Protein AF-A0AAE3C7G0-F1 (afdb_monomer_lite)

pLDDT: mean 79.98, std 17.99, range [32.31, 97.94]

Foldseek 3Di:
DDDDPLVVLLVQLVLLLLLVQLLLLLLVVLLVLQVVQLCVVPNPCSCVPQFDPVLQVQLVVVCVVQVDPDDSSVSDALVRSLVRQLPPVCPPPGRCVQQQNDDSVRLNVLSVLSVVSVVVSLDPDTDDVVSSVSSLVSSCRNSHPVVVSVVQSVCVSVVLEGGPLRLLQVLCCLPPVVFKDWPVVSCVSSPGPDPVSVSSQVSCCSNPQKPKDFLLCVVVCVAAAPPVCPPPDDRHDRGIIMIGGDDDPVVVPDDPDDDDDSSRNHDHPVDDSVRCCVSHVVSVVDDDD

Structure (mmCIF, N/CA/C/O backbone):
data_AF-A0AAE3C7G0-F1
#
_entry.id   AF-A0AAE3C7G0-F1
#
loop_
_atom_site.group_PDB
_atom_site.id
_atom_site.type_symbol
_atom_site.label_atom_id
_atom_site.label_alt_id
_atom_site.label_comp_id
_atom_site.label_asym_id
_atom_site.label_entity_id
_atom_site.label_seq_id
_atom_site.pdbx_PDB_ins_code
_atom_site.Cartn_x
_atom_site.Cartn_y
_atom_site.Cartn_z
_atom_site.occupancy
_atom_site.B_iso_or_equiv
_atom_site.auth_seq_id
_atom_site.auth_comp_id
_atom_site.auth_asym_id
_atom_site.auth_atom_id
_atom_site.pdbx_PDB_model_num
ATOM 1 N N . MET A 1 1 ? 27.499 -27.190 -6.739 1.00 37.38 1 MET A N 1
ATOM 2 C CA . MET A 1 1 ? 27.606 -25.884 -7.427 1.00 37.38 1 MET A CA 1
ATOM 3 C C . MET A 1 1 ? 26.743 -24.900 -6.654 1.00 37.38 1 MET A C 1
ATOM 5 O O . MET A 1 1 ? 25.557 -25.159 -6.524 1.00 37.38 1 MET A O 1
ATOM 9 N N . GLY A 1 2 ? 27.327 -23.863 -6.045 1.00 43.59 2 GLY A N 1
ATOM 10 C CA . GLY A 1 2 ? 26.541 -22.836 -5.347 1.00 43.59 2 GLY A CA 1
ATOM 11 C C . GLY A 1 2 ? 25.741 -21.980 -6.340 1.00 43.59 2 GLY A C 1
ATOM 12 O O . GLY A 1 2 ? 26.152 -21.886 -7.501 1.00 43.59 2 GLY A O 1
ATOM 13 N N . PRO A 1 3 ? 24.614 -21.370 -5.930 1.00 45.41 3 PRO A N 1
ATOM 14 C CA . PRO A 1 3 ? 23.858 -20.486 -6.807 1.00 45.41 3 PRO A CA 1
ATOM 15 C C . PRO A 1 3 ? 24.741 -19.324 -7.279 1.00 45.41 3 PRO A C 1
ATOM 17 O O . PRO A 1 3 ? 25.518 -18.747 -6.517 1.00 45.41 3 PRO A O 1
ATOM 20 N N . SER A 1 4 ? 24.635 -18.992 -8.566 1.00 51.53 4 SER A N 1
ATOM 21 C CA . SER A 1 4 ? 25.284 -17.824 -9.170 1.00 51.53 4 SER A CA 1
ATOM 22 C C . SER A 1 4 ? 24.981 -16.552 -8.358 1.00 51.53 4 SER A C 1
ATOM 24 O O . SER A 1 4 ? 23.848 -16.360 -7.917 1.00 51.53 4 SER A O 1
ATOM 26 N N . LYS A 1 5 ? 25.952 -15.630 -8.220 1.00 57.75 5 LYS A N 1
ATOM 27 C CA . LYS A 1 5 ? 25.759 -14.313 -7.563 1.00 57.75 5 LYS A CA 1
ATOM 28 C C . LYS A 1 5 ? 24.528 -13.554 -8.085 1.00 57.75 5 LYS A C 1
ATOM 30 O O . LYS A 1 5 ? 23.928 -12.780 -7.347 1.00 57.75 5 LYS A O 1
ATOM 35 N N . LYS A 1 6 ? 24.148 -13.789 -9.344 1.00 51.97 6 LYS A N 1
ATOM 36 C CA . LYS A 1 6 ? 22.964 -13.209 -9.986 1.00 51.97 6 LYS A CA 1
ATOM 37 C C . LYS A 1 6 ? 21.652 -13.785 -9.433 1.00 51.97 6 LYS A C 1
ATOM 39 O O . LYS A 1 6 ? 20.790 -13.016 -9.027 1.00 51.97 6 LYS A O 1
ATOM 44 N N . SER A 1 7 ? 21.575 -15.111 -9.292 1.00 59.00 7 SER A N 1
ATOM 45 C CA . SER A 1 7 ? 20.432 -15.818 -8.689 1.00 59.00 7 SER A CA 1
ATOM 46 C C . SER A 1 7 ? 20.202 -15.392 -7.232 1.00 59.00 7 SER A C 1
ATOM 48 O O . SER A 1 7 ? 19.063 -15.239 -6.799 1.00 59.00 7 SER A O 1
ATOM 50 N N . SER A 1 8 ? 21.275 -15.094 -6.490 1.00 71.12 8 SER A N 1
ATOM 51 C CA . SER A 1 8 ? 21.169 -14.573 -5.120 1.00 71.12 8 SER A CA 1
ATOM 52 C C . SER A 1 8 ? 20.572 -13.161 -5.045 1.00 71.12 8 SER A C 1
ATOM 54 O O . SER A 1 8 ? 19.908 -12.844 -4.060 1.00 71.12 8 SER A O 1
ATOM 56 N N . ARG A 1 9 ? 20.815 -12.307 -6.050 1.00 72.94 9 ARG A N 1
ATOM 57 C CA . ARG A 1 9 ? 20.305 -10.928 -6.085 1.00 72.94 9 ARG A CA 1
ATOM 58 C C . ARG A 1 9 ? 18.836 -10.880 -6.501 1.00 72.94 9 ARG A C 1
ATOM 60 O O . ARG A 1 9 ? 18.064 -10.156 -5.884 1.00 72.94 9 ARG A O 1
ATOM 67 N N . GLU A 1 10 ? 18.455 -11.666 -7.503 1.00 72.56 10 GLU A N 1
ATOM 68 C CA . GLU A 1 10 ? 17.059 -11.807 -7.943 1.00 72.56 10 GLU A CA 1
ATOM 69 C C . GLU A 1 10 ? 16.185 -12.355 -6.804 1.00 72.56 10 GLU A C 1
ATOM 71 O O . GLU A 1 10 ? 15.143 -11.785 -6.491 1.00 72.56 10 GLU A O 1
ATOM 76 N N . ALA A 1 11 ? 16.654 -13.384 -6.087 1.00 79.81 11 ALA A N 1
ATOM 77 C CA . ALA A 1 11 ? 15.953 -13.912 -4.916 1.00 79.81 11 ALA A CA 1
ATOM 78 C C . ALA A 1 11 ? 15.766 -12.859 -3.804 1.00 79.81 11 ALA A C 1
ATOM 80 O O . ALA A 1 11 ? 14.704 -12.784 -3.185 1.00 79.81 11 ALA A O 1
ATOM 81 N N . GLU A 1 12 ? 16.773 -12.015 -3.549 1.00 84.06 12 GLU A N 1
ATOM 82 C CA . GLU A 1 12 ? 16.634 -10.910 -2.595 1.00 84.06 12 GLU A CA 1
ATOM 83 C C . GLU A 1 12 ? 15.629 -9.853 -3.073 1.00 84.06 12 GLU A C 1
ATOM 85 O O . GLU A 1 12 ? 14.784 -9.416 -2.287 1.00 84.06 12 GLU A O 1
ATOM 90 N N . ALA A 1 13 ? 15.691 -9.458 -4.347 1.00 81.25 13 ALA A N 1
ATOM 91 C CA . ALA A 1 13 ? 14.764 -8.493 -4.927 1.00 81.25 13 ALA A CA 1
ATOM 92 C C . ALA A 1 13 ? 13.314 -8.988 -4.854 1.00 81.25 13 ALA A C 1
ATOM 94 O O . ALA A 1 13 ? 12.433 -8.231 -4.453 1.00 81.25 13 ALA A O 1
ATOM 95 N N . LEU A 1 14 ? 13.079 -10.275 -5.128 1.00 82.94 14 LEU A N 1
ATOM 96 C CA . LEU A 1 14 ? 11.763 -10.901 -5.003 1.00 82.94 14 LEU A CA 1
ATOM 97 C C . LEU A 1 14 ? 11.241 -10.874 -3.565 1.00 82.94 14 LEU A C 1
ATOM 99 O O . LEU A 1 14 ? 10.087 -10.505 -3.345 1.00 82.94 14 LEU A O 1
ATOM 103 N N . ARG A 1 15 ? 12.073 -11.211 -2.569 1.00 88.62 15 ARG A N 1
ATOM 104 C CA . ARG A 1 15 ? 11.682 -11.095 -1.152 1.00 88.62 15 ARG A CA 1
ATOM 105 C C . ARG A 1 15 ? 11.303 -9.665 -0.792 1.00 88.62 15 ARG A C 1
ATOM 107 O O . ARG A 1 15 ? 10.283 -9.431 -0.149 1.00 88.62 15 ARG A O 1
ATOM 114 N N . ARG A 1 16 ? 12.122 -8.708 -1.219 1.00 89.19 16 ARG A N 1
ATOM 115 C CA . ARG A 1 16 ? 11.917 -7.289 -0.936 1.00 89.19 16 ARG A CA 1
ATOM 116 C C . ARG A 1 16 ? 10.650 -6.755 -1.592 1.00 89.19 16 ARG A C 1
ATOM 118 O O . ARG A 1 16 ? 9.890 -6.066 -0.920 1.00 89.19 16 ARG A O 1
ATOM 125 N N . LEU A 1 17 ? 10.393 -7.128 -2.844 1.00 86.12 17 LEU A N 1
ATOM 126 C CA . LEU A 1 17 ? 9.165 -6.772 -3.545 1.00 86.12 17 LEU A CA 1
ATOM 127 C C . LEU A 1 17 ? 7.931 -7.391 -2.877 1.00 86.12 17 LEU A C 1
ATOM 129 O O . LEU A 1 17 ? 6.924 -6.710 -2.734 1.00 86.12 17 LEU A O 1
ATOM 133 N N . ARG A 1 18 ? 7.997 -8.645 -2.411 1.00 90.69 18 ARG A N 1
ATOM 134 C CA . ARG A 1 18 ? 6.888 -9.272 -1.667 1.00 90.69 18 ARG A CA 1
ATOM 135 C C . ARG A 1 18 ? 6.556 -8.515 -0.385 1.00 90.69 18 ARG A C 1
ATOM 137 O O . ARG A 1 18 ? 5.407 -8.140 -0.193 1.00 90.69 18 ARG A O 1
ATOM 144 N N . VAL A 1 19 ? 7.557 -8.236 0.456 1.00 92.81 19 VAL A N 1
ATOM 145 C CA . VAL A 1 19 ? 7.337 -7.459 1.691 1.00 92.81 19 VAL A CA 1
ATOM 146 C C . VAL A 1 19 ? 6.791 -6.072 1.363 1.00 92.81 19 VAL A C 1
ATOM 148 O O . VAL A 1 19 ? 5.857 -5.628 2.021 1.00 92.81 19 VAL A O 1
ATOM 151 N N . PHE A 1 20 ? 7.331 -5.415 0.332 1.00 91.56 20 PHE A N 1
ATOM 152 C CA . PHE A 1 20 ? 6.825 -4.126 -0.130 1.00 91.56 20 PHE A CA 1
ATOM 153 C C . PHE A 1 20 ? 5.340 -4.208 -0.499 1.00 91.56 20 PHE A C 1
ATOM 155 O O . PHE A 1 20 ? 4.555 -3.445 0.045 1.00 91.56 20 PHE A O 1
ATOM 162 N N . ARG A 1 21 ? 4.942 -5.168 -1.341 1.00 91.25 21 ARG A N 1
ATOM 163 C CA . ARG A 1 21 ? 3.545 -5.361 -1.755 1.00 91.25 21 ARG A CA 1
ATOM 164 C C . ARG A 1 21 ? 2.607 -5.581 -0.575 1.00 91.25 21 ARG A C 1
ATOM 166 O O . ARG A 1 21 ? 1.522 -5.018 -0.562 1.00 91.25 21 ARG A O 1
ATOM 173 N N . TYR A 1 22 ? 3.013 -6.390 0.404 1.00 95.69 22 TYR A N 1
ATOM 174 C CA . TYR A 1 22 ? 2.179 -6.686 1.573 1.00 95.69 22 TYR A CA 1
ATOM 175 C C . TYR A 1 22 ? 1.974 -5.436 2.431 1.00 95.69 22 TYR A C 1
ATOM 177 O O . TYR A 1 22 ? 0.861 -5.152 2.863 1.00 95.69 22 TYR A O 1
ATOM 185 N N . VAL A 1 23 ? 3.047 -4.670 2.638 1.00 94.62 23 VAL A N 1
ATOM 186 C CA . VAL A 1 23 ? 2.997 -3.397 3.360 1.00 94.62 23 VAL A CA 1
ATOM 187 C C . VAL A 1 23 ? 2.156 -2.371 2.602 1.00 94.62 23 VAL A C 1
ATOM 189 O O . VAL A 1 23 ? 1.288 -1.762 3.208 1.00 94.62 23 VAL A O 1
ATOM 192 N N . ASP A 1 24 ? 2.381 -2.204 1.299 1.00 92.75 24 ASP A N 1
ATOM 193 C CA . ASP A 1 24 ? 1.684 -1.241 0.436 1.00 92.75 24 ASP A CA 1
ATOM 194 C C . ASP A 1 24 ? 0.178 -1.524 0.354 1.00 92.75 24 ASP A C 1
ATOM 196 O O . ASP A 1 24 ? -0.645 -0.620 0.513 1.00 92.75 24 ASP A O 1
ATOM 200 N N . PHE A 1 25 ? -0.185 -2.800 0.190 1.00 95.06 25 PHE A N 1
ATOM 201 C CA . PHE A 1 25 ? -1.567 -3.258 0.293 1.00 95.06 25 PHE A CA 1
ATOM 202 C C . PHE A 1 25 ? -2.170 -2.866 1.643 1.00 95.06 25 PHE A C 1
ATOM 204 O O . PHE A 1 25 ? -3.204 -2.202 1.687 1.00 95.06 25 PHE A O 1
ATOM 211 N N . PHE A 1 26 ? -1.508 -3.227 2.746 1.00 97.00 26 PHE A N 1
ATOM 212 C CA . PHE A 1 26 ? -2.066 -2.991 4.070 1.00 97.00 26 PHE A CA 1
ATOM 213 C C . PHE A 1 26 ? -2.141 -1.499 4.422 1.00 97.00 26 PHE A C 1
ATOM 215 O O . PHE A 1 26 ? -3.133 -1.082 5.005 1.00 97.00 26 PHE A O 1
ATOM 222 N N . GLU A 1 27 ? -1.145 -0.682 4.056 1.00 94.88 27 GLU A N 1
ATOM 223 C CA . GLU A 1 27 ? -1.188 0.778 4.246 1.00 94.88 27 GLU A CA 1
ATOM 224 C C . GLU A 1 27 ? -2.361 1.411 3.494 1.00 94.88 27 GLU A C 1
ATOM 226 O O . GLU A 1 27 ? -2.948 2.366 3.995 1.00 94.88 27 GLU A O 1
ATOM 231 N N . THR A 1 28 ? -2.708 0.890 2.316 1.00 92.69 28 THR A N 1
ATOM 232 C CA . THR A 1 28 ? -3.870 1.357 1.548 1.00 92.69 28 THR A CA 1
ATOM 233 C C . THR A 1 28 ? -5.166 0.925 2.231 1.00 92.69 28 THR A C 1
ATOM 235 O O . THR A 1 28 ? -5.986 1.770 2.583 1.00 92.69 28 THR A O 1
ATOM 238 N N . TYR A 1 29 ? -5.298 -0.372 2.513 1.00 96.00 29 TYR A N 1
ATOM 239 C CA . TYR A 1 29 ? -6.462 -0.962 3.173 1.00 96.00 29 TYR A CA 1
ATOM 240 C C . TYR A 1 29 ? -6.779 -0.305 4.523 1.00 96.00 29 TYR A C 1
ATOM 242 O O . TYR A 1 29 ? -7.906 0.120 4.770 1.00 96.00 29 TYR A O 1
ATOM 250 N N . ILE A 1 30 ? -5.787 -0.187 5.411 1.00 96.81 30 ILE A N 1
ATOM 251 C CA . ILE A 1 30 ? -6.030 0.323 6.762 1.00 96.81 30 ILE A CA 1
ATOM 252 C C . ILE A 1 30 ? -6.405 1.803 6.752 1.00 96.81 30 ILE A C 1
ATOM 254 O O . ILE A 1 30 ? -7.196 2.236 7.584 1.00 96.81 30 ILE A O 1
ATOM 258 N N . ARG A 1 31 ? -5.871 2.578 5.802 1.00 96.06 31 ARG A N 1
ATOM 259 C CA . ARG A 1 31 ? -6.195 3.997 5.641 1.00 96.06 31 ARG A CA 1
ATOM 260 C C . ARG A 1 31 ? -7.657 4.180 5.246 1.00 96.06 31 ARG A C 1
ATOM 262 O O . ARG A 1 31 ? -8.340 5.018 5.827 1.00 96.06 31 ARG A O 1
ATOM 269 N N . GLU A 1 32 ? -8.129 3.358 4.312 1.00 95.12 32 GLU A N 1
ATOM 270 C CA . GLU A 1 32 ? -9.532 3.325 3.894 1.00 95.12 32 GLU A CA 1
ATOM 271 C C . GLU A 1 32 ? -10.454 2.918 5.041 1.00 95.12 32 GLU A C 1
ATOM 273 O O . GLU A 1 32 ? -11.463 3.576 5.275 1.00 95.12 32 GLU A O 1
ATOM 278 N N . GLU A 1 33 ? -10.095 1.881 5.801 1.00 96.69 33 GLU A N 1
ATOM 279 C CA . GLU A 1 33 ? -10.895 1.443 6.947 1.00 96.69 33 GLU A CA 1
ATOM 280 C C . GLU A 1 33 ? -10.926 2.476 8.077 1.00 96.69 33 GLU A C 1
ATOM 282 O O . GLU A 1 33 ? -11.977 2.670 8.690 1.00 96.69 33 GLU A O 1
ATOM 287 N N . ILE A 1 34 ? -9.808 3.159 8.344 1.00 97.38 34 ILE A N 1
ATOM 288 C CA . ILE A 1 34 ? -9.760 4.266 9.306 1.00 97.38 34 ILE A CA 1
ATOM 289 C C . ILE A 1 34 ? -10.715 5.374 8.870 1.00 97.38 34 ILE A C 1
ATOM 291 O O . ILE A 1 34 ? -11.591 5.753 9.643 1.00 97.38 34 ILE A O 1
ATOM 295 N N . GLU A 1 35 ? -10.578 5.874 7.641 1.00 97.38 35 GLU A N 1
ATOM 296 C CA . GLU A 1 35 ? -11.431 6.955 7.150 1.00 97.38 35 GLU A CA 1
ATOM 297 C C . GLU A 1 35 ? -12.906 6.541 7.144 1.00 97.38 35 GLU A C 1
ATOM 299 O O . GLU A 1 35 ? -13.746 7.260 7.686 1.00 97.38 35 GLU A O 1
ATOM 304 N N . ARG A 1 36 ? -13.229 5.364 6.595 1.00 96.88 36 ARG A N 1
ATOM 305 C CA . ARG A 1 36 ? -14.603 4.856 6.506 1.00 96.88 36 ARG A CA 1
ATOM 306 C C . ARG A 1 36 ? -15.258 4.775 7.882 1.00 96.88 36 ARG A C 1
ATOM 308 O O . ARG A 1 36 ? -16.338 5.326 8.078 1.00 96.88 36 ARG A O 1
ATOM 315 N N . ARG A 1 37 ? -14.606 4.120 8.845 1.00 96.81 37 ARG A N 1
ATOM 316 C CA . ARG A 1 37 ? -15.187 3.886 10.175 1.00 96.81 37 ARG A CA 1
ATOM 317 C C . ARG A 1 37 ? -15.275 5.160 11.011 1.00 96.81 37 ARG A C 1
ATOM 319 O O . ARG A 1 37 ? -16.261 5.358 11.719 1.00 96.81 37 ARG A O 1
ATOM 326 N N . LEU A 1 38 ? -14.286 6.051 10.917 1.00 97.62 38 LEU A N 1
ATOM 327 C CA . LEU A 1 38 ? -14.361 7.345 11.596 1.00 97.62 38 LEU A CA 1
ATOM 328 C C . LEU A 1 38 ? -15.463 8.225 10.987 1.00 97.62 38 LEU A C 1
ATOM 330 O O . LEU A 1 38 ? -16.206 8.853 11.739 1.00 97.62 38 LEU A O 1
ATOM 334 N N . ARG A 1 39 ? -15.638 8.226 9.657 1.00 97.69 39 ARG A N 1
ATOM 335 C CA . ARG A 1 39 ? -16.761 8.912 8.989 1.00 97.69 39 ARG A CA 1
ATOM 336 C C . ARG A 1 39 ? -18.117 8.354 9.403 1.00 97.69 39 ARG A C 1
ATOM 338 O O . ARG A 1 39 ? -19.030 9.128 9.663 1.00 97.69 39 ARG A O 1
ATOM 345 N N . GLU A 1 40 ? -18.252 7.036 9.523 1.00 97.25 40 GLU A N 1
ATOM 346 C CA . GLU A 1 40 ? -19.485 6.406 10.020 1.00 97.25 40 GLU A CA 1
ATOM 347 C C . GLU A 1 40 ? -19.837 6.865 11.439 1.00 97.25 40 GLU A C 1
ATOM 349 O O . GLU A 1 40 ? -21.012 7.046 11.759 1.00 97.25 40 GLU A O 1
ATOM 354 N N . ARG A 1 41 ? -18.827 7.092 12.287 1.00 96.62 41 ARG A N 1
ATOM 355 C CA . ARG A 1 41 ? -19.025 7.494 13.684 1.00 96.62 41 ARG A CA 1
ATOM 356 C C . ARG A 1 41 ? -19.209 8.999 13.890 1.00 96.62 41 ARG A C 1
ATOM 358 O O . ARG A 1 41 ? -19.962 9.395 14.786 1.00 96.62 41 ARG A O 1
ATOM 365 N N . TYR A 1 42 ? -18.482 9.821 13.139 1.00 97.00 42 TYR A N 1
ATOM 366 C CA . TYR A 1 42 ? -18.331 11.260 13.386 1.00 97.00 42 TYR A CA 1
ATOM 367 C C . TYR A 1 42 ? -18.778 12.145 12.210 1.00 97.00 42 TYR A C 1
ATOM 369 O O . TYR A 1 42 ? -18.798 13.367 12.350 1.00 97.00 42 TYR A O 1
ATOM 377 N N . GLY A 1 43 ? -19.164 11.563 11.072 1.00 97.38 43 GLY A N 1
ATOM 378 C CA . GLY A 1 43 ? -19.582 12.299 9.880 1.00 97.38 43 GLY A CA 1
ATOM 379 C C . GLY A 1 43 ? -18.427 13.050 9.219 1.00 97.38 43 GLY A C 1
ATOM 380 O O . GLY A 1 43 ? -17.314 12.540 9.119 1.00 97.38 43 GLY A O 1
ATOM 381 N N . ASP A 1 44 ? -18.684 14.274 8.762 1.00 96.31 44 ASP A N 1
ATOM 382 C CA . ASP A 1 44 ? -17.673 15.095 8.084 1.00 96.31 44 ASP A CA 1
ATOM 383 C C . ASP A 1 44 ? -16.573 15.606 9.028 1.00 96.31 44 ASP A C 1
ATOM 385 O O . ASP A 1 44 ? -15.456 15.836 8.579 1.00 96.31 44 ASP A O 1
ATOM 389 N N . GLU A 1 45 ? -16.848 15.686 10.334 1.00 96.94 45 GLU A N 1
ATOM 390 C CA . GLU A 1 45 ? -15.888 16.094 11.377 1.00 96.94 45 GLU A CA 1
ATOM 391 C C . GLU A 1 45 ? -14.996 14.933 11.860 1.00 96.94 45 GLU A C 1
ATOM 393 O O . GLU A 1 45 ? -14.380 14.996 12.927 1.00 96.94 45 GLU A O 1
ATOM 398 N N . TRP A 1 46 ? -14.966 13.818 11.127 1.00 97.44 46 TRP A N 1
ATOM 399 C CA . TRP A 1 46 ? -14.225 12.619 11.518 1.00 97.44 46 TRP A CA 1
ATOM 400 C C . TRP A 1 46 ? -12.728 12.848 11.673 1.00 97.44 46 TRP A C 1
ATOM 402 O O . TRP A 1 46 ? -12.105 12.195 12.510 1.00 97.44 46 TRP A O 1
ATOM 412 N N . TRP A 1 47 ? -12.152 13.757 10.885 1.00 97.25 47 TRP A N 1
ATOM 413 C CA . TRP A 1 47 ? -10.740 14.083 10.989 1.00 97.25 47 TRP A CA 1
ATOM 414 C C . TRP A 1 47 ? -10.493 14.789 12.320 1.00 97.25 47 TRP A C 1
ATOM 416 O O . TRP A 1 47 ? -9.670 14.350 13.112 1.00 97.25 47 TRP A O 1
ATOM 426 N N . GLU A 1 48 ? -11.272 15.818 12.633 1.00 96.50 48 GLU A N 1
ATOM 427 C CA . GLU A 1 48 ? -11.119 16.631 13.837 1.00 96.50 48 GLU A CA 1
ATOM 428 C C . GLU A 1 48 ? -11.433 15.865 15.123 1.00 96.50 48 GLU A C 1
ATOM 430 O O . GLU A 1 48 ? -10.755 16.079 16.129 1.00 96.50 48 GLU A O 1
ATOM 435 N N . LYS A 1 49 ? -12.451 14.996 15.096 1.00 96.19 49 LYS A N 1
ATOM 436 C CA . LYS A 1 49 ? -12.945 14.269 16.276 1.00 96.19 49 LYS A CA 1
ATOM 437 C C . LYS A 1 49 ? -12.315 12.893 16.453 1.00 96.19 49 LYS A C 1
ATOM 439 O O . LYS A 1 49 ? -12.086 12.477 17.580 1.00 96.19 49 LYS A O 1
ATOM 444 N N . GLY A 1 50 ? -12.063 12.184 15.357 1.00 95.88 50 GLY A N 1
ATOM 445 C CA . GLY A 1 50 ? -11.587 10.803 15.376 1.00 95.88 50 GLY A CA 1
ATOM 446 C C . GLY A 1 50 ? -10.069 10.657 15.291 1.00 95.88 50 GLY A C 1
ATOM 447 O O . GLY A 1 50 ? -9.547 9.582 15.586 1.00 95.88 50 GLY A O 1
ATOM 448 N N . VAL A 1 51 ? -9.339 11.704 14.888 1.00 97.81 51 VAL A N 1
ATOM 449 C CA . VAL A 1 51 ? -7.876 11.659 14.742 1.00 97.81 51 VAL A CA 1
ATOM 450 C C . VAL A 1 51 ? -7.198 12.505 15.828 1.00 97.81 51 VAL A C 1
ATOM 452 O O . VAL A 1 51 ? -7.480 13.705 15.933 1.00 97.81 51 VAL A O 1
ATOM 455 N N . PRO A 1 52 ? -6.266 11.920 16.614 1.00 97.06 52 PRO A N 1
ATOM 456 C CA . PRO A 1 52 ? -5.522 12.647 17.640 1.00 97.06 52 PRO A CA 1
ATOM 457 C C . PRO A 1 52 ? -4.843 13.909 17.100 1.00 97.06 52 PRO A C 1
ATOM 459 O O . PRO A 1 52 ? -4.347 13.931 15.970 1.00 97.06 52 PRO A O 1
ATOM 462 N N . GLU A 1 53 ? -4.800 14.958 17.920 1.00 96.75 53 GLU A N 1
ATOM 463 C CA . GLU A 1 53 ? -4.275 16.270 17.531 1.00 96.75 53 GLU A CA 1
ATOM 464 C C . GLU A 1 53 ? -2.823 16.196 17.039 1.00 96.75 53 GLU A C 1
ATOM 466 O O . GLU A 1 53 ? -2.481 16.798 16.022 1.00 96.75 53 GLU A O 1
ATOM 471 N N . GLU A 1 54 ? -1.978 15.390 17.684 1.00 96.12 54 GLU A N 1
ATOM 472 C CA . GLU A 1 54 ? -0.575 15.224 17.302 1.00 96.12 54 GLU A CA 1
ATOM 473 C C . GLU A 1 54 ? -0.430 14.642 15.891 1.00 96.12 54 GLU A C 1
ATOM 475 O O . GLU A 1 54 ? 0.433 15.071 15.121 1.00 96.12 54 GLU A O 1
ATOM 480 N N . VAL A 1 55 ? -1.297 13.689 15.533 1.00 97.38 55 VAL A N 1
ATOM 481 C CA . VAL A 1 55 ? -1.322 13.093 14.192 1.00 97.38 55 VAL A CA 1
ATOM 482 C C . VAL A 1 55 ? -1.776 14.130 13.168 1.00 97.38 55 VAL A C 1
ATOM 484 O O . VAL A 1 55 ? -1.144 14.268 12.118 1.00 97.38 55 VAL A O 1
ATOM 487 N N . ARG A 1 56 ? -2.829 14.899 13.478 1.00 97.19 56 ARG A N 1
ATOM 488 C CA . ARG A 1 56 ? -3.326 15.963 12.592 1.00 97.19 56 ARG A CA 1
ATOM 489 C C . ARG A 1 56 ? -2.259 17.019 12.326 1.00 97.19 56 ARG A C 1
ATOM 491 O O . ARG A 1 56 ? -2.001 17.338 11.166 1.00 97.19 56 ARG A O 1
ATOM 498 N N . ASN A 1 57 ? -1.598 17.500 13.376 1.00 96.12 57 ASN A N 1
ATOM 499 C CA . ASN A 1 57 ? -0.535 18.497 13.275 1.00 96.12 57 ASN A CA 1
ATOM 500 C C . ASN A 1 57 ? 0.634 17.977 12.428 1.00 96.12 57 ASN A C 1
ATOM 502 O O . ASN A 1 57 ? 1.067 18.655 11.497 1.00 96.12 57 ASN A O 1
ATOM 506 N N . SER A 1 58 ? 1.076 16.736 12.665 1.00 94.56 58 SER A N 1
ATOM 507 C CA . SER A 1 58 ? 2.132 16.117 11.857 1.00 94.56 58 SER A CA 1
ATOM 508 C C . SER A 1 58 ? 1.744 15.982 10.379 1.00 94.56 58 SER A C 1
ATOM 510 O O . SER A 1 58 ? 2.592 16.172 9.506 1.00 94.56 58 SER A O 1
ATOM 512 N N . CYS A 1 59 ? 0.490 15.640 10.072 1.00 93.50 59 CYS A N 1
ATOM 513 C CA . CYS A 1 59 ? 0.026 15.512 8.688 1.00 93.50 59 CYS A CA 1
ATOM 514 C C . CYS A 1 59 ? -0.052 16.871 7.983 1.00 93.50 59 CYS A C 1
ATOM 516 O O . CYS A 1 59 ? 0.397 16.979 6.843 1.00 93.50 59 CYS A O 1
ATOM 518 N N . ASN A 1 60 ? -0.548 17.907 8.667 1.00 92.88 60 ASN A N 1
ATOM 519 C CA . ASN A 1 60 ? -0.590 19.274 8.140 1.00 92.88 60 ASN A CA 1
ATOM 520 C C . ASN A 1 60 ? 0.812 19.778 7.783 1.00 92.88 60 ASN A C 1
ATOM 522 O O . ASN A 1 60 ? 1.037 20.237 6.665 1.00 92.88 60 ASN A O 1
ATOM 526 N N . GLU A 1 61 ? 1.789 19.597 8.677 1.00 91.19 61 GLU A N 1
ATOM 527 C CA . GLU A 1 61 ? 3.173 19.986 8.395 1.00 91.19 61 GLU A CA 1
ATOM 528 C C . GLU A 1 61 ? 3.756 19.272 7.166 1.00 91.19 61 GLU A C 1
ATOM 530 O O . GLU A 1 61 ? 4.527 19.859 6.404 1.00 91.19 61 GLU A O 1
ATOM 535 N N . LEU A 1 62 ? 3.446 17.984 6.983 1.00 87.38 62 LEU A N 1
ATOM 536 C CA . LEU A 1 62 ? 3.926 17.210 5.837 1.00 87.38 62 LEU A CA 1
ATOM 537 C C . LEU A 1 62 ? 3.250 17.641 4.533 1.00 87.38 62 LEU A C 1
ATOM 539 O O . LEU A 1 62 ? 3.932 17.721 3.508 1.00 87.38 62 LEU A O 1
ATOM 543 N N . ALA A 1 63 ? 1.953 17.946 4.570 1.00 86.50 63 ALA A N 1
ATOM 544 C CA . ALA A 1 63 ? 1.209 18.453 3.422 1.00 86.50 63 ALA A CA 1
ATOM 545 C C . ALA A 1 63 ? 1.742 19.820 2.965 1.00 86.50 63 ALA A C 1
ATOM 547 O O . ALA A 1 63 ? 2.021 20.008 1.778 1.00 86.50 63 ALA A O 1
ATOM 548 N N . GLU A 1 64 ? 1.989 20.731 3.911 1.00 86.69 64 GLU A N 1
ATOM 549 C CA . GLU A 1 64 ? 2.579 22.048 3.648 1.00 86.69 64 GLU A CA 1
ATOM 550 C C . GLU A 1 64 ? 3.989 21.936 3.054 1.00 86.69 64 GLU A C 1
ATOM 552 O O . GLU A 1 64 ? 4.285 22.543 2.022 1.00 86.69 64 GLU A O 1
ATOM 557 N N . LYS A 1 65 ? 4.857 21.106 3.655 1.00 83.19 65 LYS A N 1
ATOM 558 C CA . LYS A 1 65 ? 6.218 20.852 3.146 1.00 83.19 65 LYS A CA 1
ATOM 559 C C . LYS A 1 65 ? 6.203 20.206 1.759 1.00 83.19 65 LYS A C 1
ATOM 561 O O . LYS A 1 65 ? 7.085 20.478 0.948 1.00 83.19 65 LYS A O 1
ATOM 566 N N . GLY A 1 66 ? 5.232 19.331 1.504 1.00 71.31 66 GLY A N 1
ATOM 567 C CA . GLY A 1 66 ? 5.083 18.602 0.249 1.00 71.31 66 GLY A CA 1
ATOM 568 C C . GLY A 1 66 ? 4.405 19.388 -0.873 1.00 71.31 66 GLY A C 1
ATOM 569 O O . GLY A 1 66 ? 4.388 18.882 -1.992 1.00 71.31 66 GLY A O 1
ATOM 570 N N . GLN A 1 67 ? 3.845 20.576 -0.592 1.00 67.56 67 GLN A N 1
ATOM 571 C CA . GLN A 1 67 ? 3.015 21.356 -1.526 1.00 67.56 67 GLN A CA 1
ATOM 572 C C . GLN A 1 67 ? 1.976 20.490 -2.253 1.00 67.56 67 GLN A C 1
ATOM 574 O O . GLN A 1 67 ? 1.770 20.601 -3.461 1.00 67.56 67 GLN A O 1
ATOM 579 N N . SER A 1 68 ? 1.365 19.568 -1.517 1.00 70.88 68 SER A N 1
ATOM 580 C CA . SER A 1 68 ? 0.503 18.542 -2.084 1.00 70.88 68 SER A CA 1
ATOM 581 C C . SER A 1 68 ? -0.944 18.800 -1.685 1.00 70.88 68 SER A C 1
ATOM 583 O O . SER A 1 68 ? -1.237 19.100 -0.532 1.00 70.88 68 SER A O 1
ATOM 585 N N . SER A 1 69 ? -1.848 18.686 -2.657 1.00 75.31 69 SER A N 1
ATOM 586 C CA . SER A 1 69 ? -3.298 18.798 -2.467 1.00 75.31 69 SER A CA 1
ATOM 587 C C . SER A 1 69 ? -3.958 17.458 -2.123 1.00 75.31 69 SER A C 1
ATOM 589 O O . SER A 1 69 ? -5.173 17.325 -2.243 1.00 75.31 69 SER A O 1
ATOM 591 N N . GLU A 1 70 ? -3.161 16.445 -1.782 1.00 82.06 70 GLU A N 1
ATOM 592 C CA . GLU A 1 70 ? -3.650 15.125 -1.393 1.00 82.06 70 GLU A CA 1
ATOM 593 C C . GLU A 1 70 ? -4.433 15.214 -0.069 1.00 82.06 70 GLU A C 1
ATOM 595 O O . GLU A 1 70 ? -4.096 16.033 0.793 1.00 82.06 70 GLU A O 1
ATOM 600 N N . PRO A 1 71 ? -5.452 14.363 0.140 1.00 88.12 71 PRO A N 1
ATOM 601 C CA . PRO A 1 71 ? -6.135 14.253 1.425 1.00 88.12 71 PRO A CA 1
ATOM 602 C C . PRO A 1 71 ? -5.155 14.075 2.595 1.00 88.12 71 PRO A C 1
ATOM 604 O O . PRO A 1 71 ? -4.224 13.277 2.507 1.00 88.12 71 PRO A O 1
ATOM 607 N N . LEU A 1 72 ? -5.384 14.759 3.725 1.00 91.75 72 LEU A N 1
ATOM 608 C CA . LEU A 1 72 ? -4.466 14.729 4.879 1.00 91.75 72 LEU A CA 1
ATOM 609 C C . LEU A 1 72 ? -4.204 13.318 5.412 1.00 91.75 72 LEU A C 1
ATOM 611 O O . LEU A 1 72 ? -3.094 13.001 5.844 1.00 91.75 72 LEU A O 1
ATOM 615 N N . ILE A 1 73 ? -5.208 12.444 5.321 1.00 92.62 73 ILE A N 1
ATOM 616 C CA . ILE A 1 73 ? -5.062 11.045 5.693 1.00 92.62 73 ILE A CA 1
ATOM 617 C C . ILE A 1 73 ? -3.936 10.370 4.907 1.00 92.62 73 ILE A C 1
ATOM 619 O O . ILE A 1 73 ? -3.299 9.506 5.487 1.00 92.62 73 ILE A O 1
ATOM 623 N N . ASN A 1 74 ? -3.599 10.779 3.675 1.00 89.12 74 ASN A N 1
ATOM 624 C CA . ASN A 1 74 ? -2.503 10.216 2.866 1.00 89.12 74 ASN A CA 1
ATOM 625 C C . ASN A 1 74 ? -1.100 10.502 3.434 1.00 89.12 74 ASN A C 1
ATOM 627 O O . ASN A 1 74 ? -0.140 9.827 3.057 1.00 89.12 74 ASN A O 1
ATOM 631 N N . PHE A 1 75 ? -0.974 11.437 4.380 1.00 90.38 75 PHE A N 1
ATOM 632 C CA . PHE A 1 75 ? 0.287 11.751 5.064 1.00 90.38 75 PHE A CA 1
ATOM 633 C C . PHE A 1 75 ? 0.501 10.942 6.348 1.00 90.38 75 PHE A C 1
ATOM 635 O O . PHE A 1 75 ? 1.585 10.994 6.932 1.00 90.38 75 PHE A O 1
ATOM 642 N N . THR A 1 76 ? -0.494 10.155 6.763 1.00 93.94 76 THR A N 1
ATOM 643 C CA . THR A 1 76 ? -0.358 9.247 7.907 1.00 93.94 76 THR A CA 1
ATOM 644 C C . THR A 1 76 ? 0.505 8.026 7.575 1.00 93.94 76 THR A C 1
ATOM 646 O O . THR A 1 76 ? 0.621 7.598 6.419 1.00 93.94 76 THR A O 1
ATOM 649 N N . ASN A 1 77 ? 1.112 7.456 8.614 1.00 92.94 77 ASN A N 1
ATOM 650 C CA . ASN A 1 77 ? 1.935 6.250 8.578 1.00 92.94 77 ASN A CA 1
ATOM 651 C C . ASN A 1 77 ? 1.557 5.266 9.706 1.00 92.94 77 ASN A C 1
ATOM 653 O O . ASN A 1 77 ? 0.707 5.544 10.544 1.00 92.94 77 ASN A O 1
ATOM 657 N N . PHE A 1 78 ? 2.243 4.121 9.788 1.00 95.19 78 PHE A N 1
ATOM 658 C CA . PHE A 1 78 ? 1.980 3.097 10.812 1.00 95.19 78 PHE A CA 1
ATOM 659 C C . PHE A 1 78 ? 1.966 3.578 12.266 1.00 95.19 78 PHE A C 1
ATOM 661 O O . PHE A 1 78 ? 1.218 3.027 13.071 1.00 95.19 78 PHE A O 1
ATOM 668 N N . ARG A 1 79 ? 2.792 4.564 12.637 1.00 94.94 79 ARG A N 1
ATOM 669 C CA . ARG A 1 79 ? 2.766 5.119 14.000 1.00 94.94 79 ARG A CA 1
ATOM 670 C C . ARG A 1 79 ? 1.464 5.871 14.245 1.00 94.94 79 ARG A C 1
ATOM 672 O O . ARG A 1 79 ? 0.880 5.716 15.311 1.00 94.94 79 ARG A O 1
ATOM 679 N N . ASP A 1 80 ? 1.003 6.609 13.245 1.00 97.31 80 ASP A N 1
ATOM 680 C CA . ASP A 1 80 ? -0.249 7.355 13.300 1.00 97.31 80 ASP A CA 1
ATOM 681 C C . ASP A 1 80 ? -1.441 6.401 13.354 1.00 97.31 80 ASP A C 1
ATOM 683 O O . ASP A 1 80 ? -2.320 6.581 14.189 1.00 97.31 80 ASP A O 1
ATOM 687 N N . TYR A 1 81 ? -1.432 5.322 12.559 1.00 97.62 81 TYR A N 1
ATOM 688 C CA . TYR A 1 81 ? -2.469 4.285 12.624 1.00 97.62 81 TYR A CA 1
ATOM 689 C C . TYR A 1 81 ? -2.564 3.671 14.016 1.00 97.62 81 TYR A C 1
ATOM 691 O O . TYR A 1 81 ? -3.663 3.505 14.531 1.00 97.62 81 TYR A O 1
ATOM 699 N N . ILE A 1 82 ? -1.425 3.366 14.651 1.00 96.88 82 ILE A N 1
ATOM 700 C CA . ILE A 1 82 ? -1.408 2.875 16.034 1.00 96.88 82 ILE A CA 1
ATOM 701 C C . ILE A 1 82 ? -2.084 3.893 16.956 1.00 96.88 82 ILE A C 1
ATOM 703 O O . ILE A 1 82 ? -2.966 3.508 17.722 1.00 96.88 82 ILE A O 1
ATOM 707 N N . SER A 1 83 ? -1.701 5.170 16.878 1.00 96.94 83 SER A N 1
ATOM 708 C CA . SER A 1 83 ? -2.272 6.227 17.719 1.00 96.94 83 SER A CA 1
ATOM 709 C C . SER A 1 83 ? -3.774 6.409 17.497 1.00 96.94 83 SER A C 1
ATOM 711 O O . SER A 1 83 ? -4.506 6.549 18.468 1.00 96.94 83 SER A O 1
ATOM 713 N N . ILE A 1 84 ? -4.245 6.362 16.248 1.00 97.94 84 ILE A N 1
ATOM 714 C CA . ILE A 1 84 ? -5.666 6.497 15.901 1.00 97.94 84 ILE A CA 1
ATOM 715 C C . ILE A 1 84 ? -6.459 5.280 16.386 1.00 97.94 84 ILE A C 1
ATOM 717 O O . ILE A 1 84 ? -7.453 5.433 17.090 1.00 97.94 84 ILE A O 1
ATOM 721 N N . ILE A 1 85 ? -6.026 4.072 16.017 1.00 97.19 85 ILE A N 1
ATOM 722 C CA . ILE A 1 85 ? -6.778 2.831 16.243 1.00 97.19 85 ILE A CA 1
ATOM 723 C C . ILE A 1 85 ? -6.828 2.475 17.726 1.00 97.19 85 ILE A C 1
ATOM 725 O O . ILE A 1 85 ? -7.854 2.014 18.213 1.00 97.19 85 ILE A O 1
ATOM 729 N N . THR A 1 86 ? -5.708 2.644 18.436 1.00 94.88 86 THR A N 1
ATOM 730 C CA . THR A 1 86 ? -5.579 2.210 19.837 1.00 94.88 86 THR A CA 1
ATOM 731 C C . THR A 1 86 ? -5.898 3.308 20.849 1.00 94.88 86 THR A C 1
ATOM 733 O O . THR A 1 86 ? -5.763 3.069 22.048 1.00 94.88 86 THR A O 1
ATOM 736 N N . ASN A 1 87 ? -6.331 4.488 20.389 1.00 93.62 87 ASN A N 1
ATOM 737 C CA . ASN A 1 87 ? -6.950 5.492 21.251 1.00 93.62 87 ASN A CA 1
ATOM 738 C C . ASN A 1 87 ? -8.177 4.873 21.947 1.00 93.62 87 ASN A C 1
ATOM 740 O O . ASN A 1 87 ? -8.947 4.165 21.301 1.00 93.62 87 ASN A O 1
ATOM 744 N N . GLU A 1 88 ? -8.343 5.118 23.249 1.00 90.62 88 GLU A N 1
ATOM 745 C CA . GLU A 1 88 ? -9.388 4.483 24.063 1.00 90.62 88 GLU A CA 1
ATOM 746 C C . GLU A 1 88 ? -10.801 4.717 23.507 1.00 90.62 88 GLU A C 1
ATOM 748 O O . GLU A 1 88 ? -11.571 3.762 23.415 1.00 90.62 88 GLU A O 1
ATOM 753 N N . GLU A 1 89 ? -11.108 5.941 23.066 1.00 89.94 89 GLU A N 1
ATOM 754 C CA . GLU A 1 89 ? -12.423 6.321 22.527 1.00 89.94 89 GLU A CA 1
ATOM 755 C C . GLU A 1 89 ? -12.707 5.655 21.176 1.00 89.94 89 GLU A C 1
ATOM 757 O O . GLU A 1 89 ? -13.832 5.249 20.885 1.00 89.94 89 GLU A O 1
ATOM 762 N N . ASN A 1 90 ? -11.672 5.502 20.351 1.00 95.62 90 ASN A N 1
ATOM 763 C CA . ASN A 1 90 ? -11.799 4.876 19.041 1.00 95.62 90 ASN A CA 1
ATOM 764 C C . ASN A 1 90 ? -11.813 3.344 19.135 1.00 95.62 90 ASN A C 1
ATOM 766 O O . ASN A 1 90 ? -12.482 2.665 18.352 1.00 95.62 90 ASN A O 1
ATOM 770 N N . TRP A 1 91 ? -11.047 2.767 20.060 1.00 95.75 91 TRP A N 1
ATOM 771 C CA . TRP A 1 91 ? -10.853 1.326 20.105 1.00 95.75 91 TRP A CA 1
ATOM 772 C C . TRP A 1 91 ? -12.155 0.590 20.414 1.00 95.75 91 TRP A C 1
ATOM 774 O O . TRP A 1 91 ? -12.552 -0.271 19.627 1.00 95.75 91 TRP A O 1
ATOM 784 N N . SER A 1 92 ? -12.812 0.901 21.539 1.00 90.81 92 SER A N 1
ATOM 785 C CA . SER A 1 92 ? -13.978 0.133 21.997 1.00 90.81 92 SER A CA 1
ATOM 786 C C . SER A 1 92 ? -15.115 0.176 20.982 1.00 90.81 92 SER A C 1
ATOM 788 O O . SER A 1 92 ? -15.661 -0.874 20.640 1.00 90.81 92 SER A O 1
ATOM 790 N N . ASP A 1 93 ? -15.396 1.366 20.455 1.00 88.50 93 ASP A N 1
ATOM 791 C CA . ASP A 1 93 ? -16.634 1.648 19.732 1.00 88.50 93 ASP A CA 1
ATOM 792 C C . ASP A 1 93 ? -16.482 1.527 18.211 1.00 88.50 93 ASP A C 1
ATOM 794 O O . ASP A 1 93 ? -17.467 1.280 17.515 1.00 88.50 93 ASP A O 1
ATOM 798 N N . ILE A 1 94 ? -15.264 1.690 17.678 1.00 95.06 94 ILE A N 1
ATOM 799 C CA . ILE A 1 94 ? -15.034 1.830 16.231 1.00 95.06 94 ILE A CA 1
ATOM 800 C C . ILE A 1 94 ? -14.187 0.682 15.675 1.00 95.06 94 ILE A C 1
ATOM 802 O O . ILE A 1 94 ? -14.552 0.073 14.662 1.00 95.06 94 ILE A O 1
ATOM 806 N N . PHE A 1 95 ? -13.053 0.370 16.311 1.00 94.94 95 PHE A N 1
ATOM 807 C CA . PHE A 1 95 ? -12.038 -0.509 15.712 1.00 94.94 95 PHE A CA 1
ATOM 808 C C . PHE A 1 95 ? -11.963 -1.921 16.290 1.00 94.94 95 PHE A C 1
ATOM 810 O O . PHE A 1 95 ? -11.492 -2.816 15.590 1.00 94.94 95 PHE A O 1
ATOM 817 N N . SER A 1 96 ? -12.441 -2.165 17.510 1.00 93.12 96 SER A N 1
ATOM 818 C CA . SER A 1 96 ? -12.359 -3.484 18.161 1.00 93.12 96 SER A CA 1
ATOM 819 C C . SER A 1 96 ? -12.936 -4.615 17.295 1.00 93.12 96 SER A C 1
ATOM 821 O O . SER A 1 96 ? -12.342 -5.688 17.181 1.00 93.12 96 SER A O 1
ATOM 823 N N . SER A 1 97 ? -14.051 -4.346 16.608 1.00 91.50 97 SER A N 1
ATOM 824 C CA . SER A 1 97 ? -14.732 -5.293 15.718 1.00 91.50 97 SER A CA 1
ATOM 825 C C . SER A 1 97 ? -13.979 -5.593 14.418 1.00 91.50 97 SER A C 1
ATOM 827 O O . SER A 1 97 ? -14.233 -6.624 13.802 1.00 91.50 97 SER A O 1
ATOM 829 N N . LEU A 1 98 ? -13.054 -4.727 13.988 1.00 92.19 98 LEU A N 1
ATOM 830 C CA . LEU A 1 98 ? -12.298 -4.910 12.744 1.00 92.19 98 LEU A CA 1
ATOM 831 C C . LEU A 1 98 ? -11.311 -6.083 12.837 1.00 92.19 98 LEU A C 1
ATOM 833 O O . LEU A 1 98 ? -11.083 -6.786 11.857 1.00 92.19 98 LEU A O 1
ATOM 837 N N . PHE A 1 99 ? -10.728 -6.304 14.016 1.00 92.25 99 PHE A N 1
ATOM 838 C CA . PHE A 1 99 ? -9.521 -7.116 14.173 1.00 92.25 99 PHE A CA 1
ATOM 839 C C . PHE A 1 99 ? -9.759 -8.508 14.776 1.00 92.25 99 PHE A C 1
ATOM 841 O O . PHE A 1 99 ? -8.916 -8.985 15.523 1.00 92.25 99 PHE A O 1
ATOM 848 N N . ASN A 1 100 ? -10.880 -9.183 14.495 1.00 84.06 100 ASN A N 1
ATOM 849 C CA . ASN A 1 100 ? -11.118 -10.583 14.911 1.00 84.06 100 ASN A CA 1
ATOM 850 C C . ASN A 1 100 ? -10.805 -10.907 16.384 1.00 84.06 100 ASN A C 1
ATOM 852 O O . ASN A 1 100 ? -10.246 -11.957 16.700 1.00 84.06 100 ASN A O 1
ATOM 856 N N . ASN A 1 101 ? -11.191 -10.024 17.305 1.00 81.94 101 ASN A N 1
ATOM 857 C CA . ASN A 1 101 ? -10.923 -10.155 18.744 1.00 81.94 101 ASN A CA 1
ATOM 858 C C . ASN A 1 101 ? -9.445 -10.014 19.155 1.00 81.94 101 ASN A C 1
ATOM 860 O O . ASN A 1 101 ? -9.093 -10.341 20.291 1.00 81.94 101 ASN A O 1
ATOM 864 N N . LEU A 1 102 ? -8.565 -9.511 18.285 1.00 93.25 102 LEU A N 1
ATOM 865 C CA . LEU A 1 102 ? -7.240 -9.070 18.708 1.00 93.25 102 LEU A CA 1
ATOM 866 C C . LEU A 1 102 ? -7.383 -7.953 19.745 1.00 93.25 102 LEU A C 1
ATOM 868 O O . LEU A 1 102 ? -8.184 -7.034 19.593 1.00 93.25 102 LEU A O 1
ATOM 872 N N . SER A 1 103 ? -6.567 -8.009 20.795 1.00 94.94 103 SER A N 1
ATOM 873 C CA . SER A 1 103 ? -6.470 -6.910 21.755 1.00 94.94 103 SER A CA 1
ATOM 874 C C . SER A 1 103 ? -5.765 -5.700 21.121 1.00 94.94 103 SER A C 1
ATOM 876 O O . SER A 1 103 ? -4.957 -5.879 20.198 1.00 94.94 103 SER A O 1
ATOM 878 N N . PRO A 1 104 ? -5.957 -4.472 21.645 1.00 95.56 104 PRO A N 1
ATOM 879 C CA . PRO A 1 104 ? -5.256 -3.300 21.115 1.00 95.56 104 PRO A CA 1
ATOM 880 C C . PRO A 1 104 ? -3.729 -3.471 21.163 1.00 95.56 104 PRO A C 1
ATOM 882 O O . PRO A 1 104 ? -3.008 -3.026 20.270 1.00 95.56 104 PRO A O 1
ATOM 885 N N . GLN A 1 105 ? -3.217 -4.195 22.164 1.00 96.38 105 GLN A N 1
ATOM 886 C CA . GLN A 1 105 ? -1.791 -4.499 22.287 1.00 96.38 105 GLN A CA 1
ATOM 887 C C . GLN A 1 105 ? -1.286 -5.475 21.208 1.00 96.38 105 GLN A C 1
ATOM 889 O O . GLN A 1 105 ? -0.147 -5.344 20.744 1.00 96.38 105 GLN A O 1
ATOM 894 N N . ALA A 1 106 ? -2.111 -6.435 20.783 1.00 96.56 106 ALA A N 1
ATOM 895 C CA . ALA A 1 106 ? -1.776 -7.340 19.685 1.00 96.56 106 ALA A CA 1
ATOM 896 C C . ALA A 1 106 ? -1.744 -6.584 18.347 1.00 96.56 106 ALA A C 1
ATOM 898 O O . ALA A 1 106 ? -0.747 -6.659 17.627 1.00 96.56 106 ALA A O 1
ATOM 899 N N . VAL A 1 107 ? -2.760 -5.754 18.077 1.00 96.69 107 VAL A N 1
ATOM 900 C CA . VAL A 1 107 ? -2.808 -4.878 16.891 1.00 96.69 107 VAL A CA 1
ATOM 901 C C . VAL A 1 107 ? -1.578 -3.971 16.836 1.00 96.69 107 VAL A C 1
ATOM 903 O O . VAL A 1 107 ? -0.865 -3.933 15.831 1.00 96.69 107 VAL A O 1
ATOM 906 N N . LYS A 1 108 ? -1.248 -3.313 17.953 1.00 96.75 108 LYS A N 1
ATOM 907 C CA . LYS A 1 108 ? -0.049 -2.476 18.088 1.00 96.75 108 LYS A CA 1
ATOM 908 C C . LYS A 1 108 ? 1.232 -3.249 17.771 1.00 96.75 108 LYS A C 1
ATOM 910 O O . LYS A 1 108 ? 2.097 -2.736 17.063 1.00 96.75 108 LYS A O 1
ATOM 915 N N . THR A 1 109 ? 1.350 -4.487 18.252 1.00 97.31 109 THR A N 1
ATOM 916 C CA . THR A 1 109 ? 2.503 -5.360 17.976 1.00 97.31 109 THR A CA 1
ATOM 917 C C . THR A 1 109 ? 2.669 -5.626 16.479 1.00 97.31 109 THR A C 1
ATOM 919 O O . THR A 1 109 ? 3.771 -5.458 15.949 1.00 97.31 109 THR A O 1
ATOM 922 N N . TYR A 1 110 ? 1.591 -5.987 15.782 1.00 97.62 110 TYR A N 1
ATOM 923 C CA . TYR A 1 110 ? 1.642 -6.260 14.345 1.00 97.62 110 TYR A CA 1
ATOM 924 C C . TYR A 1 110 ? 1.929 -5.003 13.518 1.00 97.62 110 TYR A C 1
ATOM 926 O O . TYR A 1 110 ? 2.808 -5.037 12.654 1.00 97.62 110 TYR A O 1
ATOM 934 N N . LEU A 1 111 ? 1.293 -3.868 13.832 1.00 97.12 111 LEU A N 1
ATOM 935 C CA . LEU A 1 111 ? 1.547 -2.593 13.149 1.00 97.12 111 LEU A CA 1
ATOM 936 C C . LEU A 1 111 ? 2.996 -2.114 13.332 1.00 97.12 111 LEU A C 1
ATOM 938 O O . LEU A 1 111 ? 3.631 -1.671 12.373 1.00 97.12 111 LEU A O 1
ATOM 942 N N . PHE A 1 112 ? 3.578 -2.261 14.529 1.00 96.25 112 PHE A N 1
ATOM 943 C CA . PHE A 1 112 ? 5.005 -1.983 14.731 1.00 96.25 112 PHE A CA 1
ATOM 944 C C . PHE A 1 112 ? 5.907 -2.926 1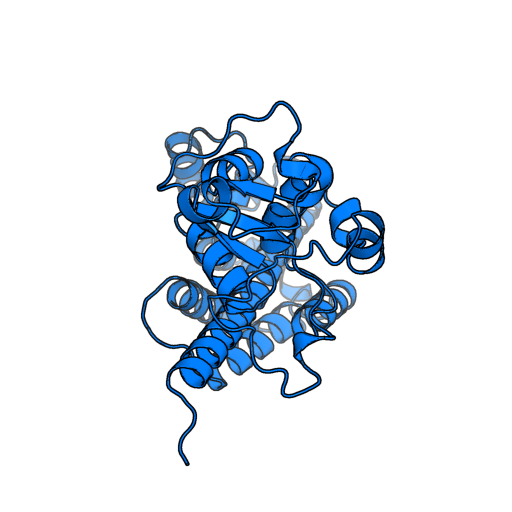3.933 1.00 96.25 112 PHE A C 1
ATOM 946 O O . PHE A 1 112 ? 6.929 -2.492 13.389 1.00 96.25 112 PHE A O 1
ATOM 953 N N . GLY A 1 113 ? 5.538 -4.206 13.858 1.00 95.81 113 GLY A N 1
ATOM 954 C CA . GLY A 1 113 ? 6.223 -5.201 13.041 1.00 95.81 113 GLY A CA 1
ATOM 955 C C . GLY A 1 113 ? 6.256 -4.805 11.565 1.00 95.81 113 GLY A C 1
ATOM 956 O O . GLY A 1 113 ? 7.336 -4.766 10.968 1.00 95.81 113 GLY A O 1
ATOM 957 N N . LEU A 1 114 ? 5.104 -4.426 11.005 1.00 95.94 114 LEU A N 1
ATOM 958 C CA . LEU A 1 114 ? 4.992 -3.933 9.631 1.00 95.94 114 LEU A CA 1
ATOM 959 C C . LEU A 1 114 ? 5.794 -2.650 9.413 1.00 95.94 114 LEU A C 1
ATOM 961 O O . LEU A 1 114 ? 6.553 -2.575 8.451 1.00 95.94 114 LEU A O 1
ATOM 965 N N . ASN A 1 115 ? 5.745 -1.689 10.339 1.00 93.94 115 ASN A N 1
ATOM 966 C CA . ASN A 1 115 ? 6.546 -0.467 10.238 1.00 93.94 115 ASN A CA 1
ATOM 967 C C . ASN A 1 115 ? 8.059 -0.758 10.173 1.00 93.94 115 ASN A C 1
ATOM 969 O O . ASN A 1 115 ? 8.803 -0.148 9.401 1.00 93.94 115 ASN A O 1
ATOM 973 N N . ARG A 1 116 ? 8.539 -1.730 10.961 1.00 92.38 116 ARG A N 1
ATOM 974 C CA . ARG A 1 116 ? 9.943 -2.163 10.920 1.00 92.38 116 ARG A CA 1
ATOM 975 C C . ARG A 1 116 ? 10.295 -2.813 9.581 1.00 92.38 116 ARG A C 1
ATOM 977 O O . ARG A 1 116 ? 11.395 -2.588 9.071 1.00 92.38 116 ARG A O 1
ATOM 984 N N . LEU A 1 117 ? 9.400 -3.631 9.030 1.00 92.94 117 LEU A N 1
ATOM 985 C CA . LEU A 1 117 ? 9.597 -4.301 7.743 1.00 92.94 117 LEU A CA 1
ATOM 986 C C . LEU A 1 117 ? 9.557 -3.305 6.576 1.00 92.94 117 LEU A C 1
ATOM 988 O O . LEU A 1 117 ? 10.448 -3.359 5.731 1.00 92.94 117 LEU A O 1
ATOM 992 N N . ARG A 1 118 ? 8.648 -2.324 6.612 1.00 90.00 118 ARG A N 1
ATOM 993 C CA . ARG A 1 118 ? 8.597 -1.173 5.696 1.00 90.00 118 ARG A CA 1
ATOM 994 C C . ARG A 1 118 ? 9.913 -0.407 5.661 1.00 90.00 118 ARG A C 1
ATOM 996 O O . ARG A 1 118 ? 10.472 -0.167 4.603 1.00 90.00 118 ARG A O 1
ATOM 1003 N N . GLY A 1 119 ? 10.491 -0.080 6.818 1.00 85.50 119 GLY A N 1
ATOM 1004 C CA . GLY A 1 119 ? 11.814 0.553 6.830 1.00 85.50 119 GLY A CA 1
ATOM 1005 C C . GLY A 1 119 ? 12.863 -0.316 6.123 1.00 85.50 119 GLY A C 1
ATOM 1006 O O . GLY A 1 119 ? 13.686 0.167 5.345 1.00 85.50 119 GLY A O 1
ATOM 1007 N N . ARG A 1 120 ? 12.823 -1.634 6.340 1.00 85.38 120 ARG A N 1
ATOM 1008 C CA . ARG A 1 120 ? 13.789 -2.563 5.743 1.00 85.38 120 ARG A CA 1
ATOM 1009 C C . ARG A 1 120 ? 13.624 -2.738 4.241 1.00 85.38 120 ARG A C 1
ATOM 1011 O O . ARG A 1 120 ? 14.657 -2.947 3.611 1.00 85.38 120 ARG A O 1
ATOM 1018 N N . THR A 1 121 ? 12.429 -2.607 3.659 1.00 81.19 121 THR A N 1
ATOM 1019 C CA . THR A 1 121 ? 12.262 -2.648 2.192 1.00 81.19 121 THR A CA 1
ATOM 1020 C C . THR A 1 121 ? 13.027 -1.513 1.521 1.00 81.19 121 THR A C 1
ATOM 1022 O O . THR A 1 121 ? 13.650 -1.734 0.482 1.00 81.19 121 THR A O 1
ATOM 1025 N N . CYS A 1 122 ? 13.111 -0.352 2.171 1.00 67.38 122 CYS A N 1
ATOM 1026 C CA . CYS A 1 122 ? 13.803 0.831 1.666 1.00 67.38 122 CYS A CA 1
ATOM 1027 C C . CYS A 1 122 ? 15.298 0.888 2.046 1.00 67.38 122 CYS A C 1
ATOM 1029 O O . CYS A 1 122 ? 16.010 1.766 1.563 1.00 67.38 122 CYS A O 1
ATOM 1031 N N . HIS A 1 123 ? 15.829 0.007 2.896 1.00 71.75 123 HIS A N 1
ATOM 1032 C CA . HIS A 1 123 ? 17.234 0.056 3.339 1.00 71.75 123 HIS A CA 1
ATOM 1033 C C . HIS A 1 123 ? 18.083 -1.099 2.784 1.00 71.75 123 HIS A C 1
ATOM 1035 O O . HIS A 1 123 ? 17.567 -2.137 2.389 1.00 71.75 123 HIS A O 1
ATOM 1041 N N . ILE A 1 124 ? 19.414 -0.935 2.812 1.00 64.12 124 ILE A N 1
ATOM 1042 C CA . ILE A 1 124 ? 20.412 -1.897 2.285 1.00 64.12 124 ILE A CA 1
ATOM 1043 C C . ILE A 1 124 ? 20.365 -3.263 2.996 1.00 64.12 124 ILE A C 1
ATOM 1045 O O . ILE A 1 124 ? 20.885 -4.249 2.487 1.00 64.12 124 ILE A O 1
ATOM 1049 N N . ARG A 1 125 ? 19.746 -3.352 4.181 1.00 75.50 125 ARG A N 1
ATOM 1050 C CA . ARG A 1 125 ? 19.718 -4.604 4.947 1.00 75.50 125 ARG A CA 1
ATOM 1051 C C . ARG A 1 125 ? 18.941 -5.683 4.178 1.00 75.50 125 ARG A C 1
ATOM 1053 O O . ARG A 1 125 ? 17.814 -5.403 3.758 1.00 75.50 125 ARG A O 1
ATOM 1060 N N . PRO A 1 126 ? 19.494 -6.901 4.033 1.00 80.12 126 PRO A N 1
ATOM 1061 C CA . PRO A 1 126 ? 18.807 -7.979 3.339 1.00 80.12 126 PRO A CA 1
ATOM 1062 C C . PRO A 1 126 ? 17.554 -8.404 4.111 1.00 80.12 126 PRO A C 1
ATOM 1064 O O . PRO A 1 126 ? 17.506 -8.345 5.347 1.00 80.12 126 PRO A O 1
ATOM 1067 N N . LEU A 1 127 ? 16.530 -8.812 3.367 1.00 88.50 127 LEU A N 1
ATOM 1068 C CA . LEU A 1 127 ? 15.332 -9.456 3.898 1.00 88.50 127 LEU A CA 1
ATOM 1069 C C . LEU A 1 127 ? 15.491 -10.971 3.790 1.00 88.50 127 LEU A C 1
ATOM 1071 O O . LEU A 1 127 ? 16.021 -11.481 2.802 1.00 88.50 127 LEU A O 1
ATOM 1075 N N . THR A 1 128 ? 15.047 -11.666 4.828 1.00 91.44 128 THR A N 1
ATOM 1076 C CA . THR A 1 128 ? 15.043 -13.130 4.916 1.00 91.44 128 THR A CA 1
ATOM 1077 C C . THR A 1 128 ? 13.670 -13.684 4.541 1.00 91.44 128 THR A C 1
ATOM 1079 O O . THR A 1 128 ? 12.699 -12.932 4.469 1.00 91.44 128 THR A O 1
ATOM 1082 N N . ASP A 1 129 ? 13.562 -14.992 4.311 1.00 91.44 129 ASP A N 1
ATOM 1083 C CA . ASP A 1 129 ? 12.256 -15.627 4.069 1.00 91.44 129 ASP A CA 1
ATOM 1084 C C . ASP A 1 129 ? 11.341 -15.542 5.308 1.00 91.44 129 ASP A C 1
ATOM 1086 O O . ASP A 1 129 ? 10.135 -15.363 5.174 1.00 91.44 129 ASP A O 1
ATOM 1090 N N . ASP A 1 130 ? 11.919 -15.549 6.514 1.00 94.69 130 ASP A N 1
ATOM 1091 C CA . ASP A 1 130 ? 11.199 -15.314 7.774 1.00 94.69 130 ASP A CA 1
ATOM 1092 C C . ASP A 1 130 ? 10.591 -13.902 7.841 1.00 94.69 130 ASP A C 1
ATOM 1094 O O . ASP A 1 130 ? 9.473 -13.725 8.316 1.00 94.69 130 ASP A O 1
ATOM 1098 N N . ASP A 1 131 ? 11.275 -12.890 7.299 1.00 95.31 131 ASP A N 1
ATOM 1099 C CA . ASP A 1 131 ? 10.717 -11.537 7.213 1.00 95.31 131 ASP A CA 1
ATOM 1100 C C . ASP A 1 131 ? 9.502 -11.474 6.275 1.00 95.31 131 ASP A C 1
ATOM 1102 O O . ASP A 1 131 ? 8.536 -10.769 6.571 1.00 95.31 131 ASP A O 1
ATOM 1106 N N . VAL A 1 132 ? 9.538 -12.222 5.165 1.00 94.81 132 VAL A N 1
ATOM 1107 C CA . VAL A 1 132 ? 8.400 -12.344 4.239 1.00 94.81 132 VAL A CA 1
ATOM 1108 C C . VAL A 1 132 ? 7.228 -13.026 4.939 1.00 94.81 132 VAL A C 1
ATOM 1110 O O . VAL A 1 132 ? 6.117 -12.501 4.908 1.00 94.81 132 VAL A O 1
ATOM 1113 N N . GLN A 1 133 ? 7.481 -14.145 5.623 1.00 96.88 133 GLN A N 1
ATOM 1114 C CA . GLN A 1 133 ? 6.446 -14.883 6.346 1.00 96.88 133 GLN A CA 1
ATOM 1115 C C . GLN A 1 133 ? 5.828 -14.048 7.474 1.00 96.88 133 GLN A C 1
ATOM 1117 O O . GLN A 1 133 ? 4.618 -14.079 7.679 1.00 96.88 133 GLN A O 1
ATOM 1122 N N . LYS A 1 134 ? 6.640 -13.268 8.197 1.00 97.38 134 LYS A N 1
ATOM 1123 C CA . LYS A 1 134 ? 6.154 -12.351 9.235 1.00 97.38 134 LYS A CA 1
ATOM 1124 C C . LYS A 1 134 ? 5.269 -11.257 8.661 1.00 97.38 134 LYS A C 1
ATOM 1126 O O . LYS A 1 134 ? 4.206 -11.014 9.219 1.00 97.38 134 LYS A O 1
ATOM 1131 N N . ALA A 1 135 ? 5.684 -10.622 7.560 1.00 97.38 135 ALA A N 1
ATOM 1132 C CA . ALA A 1 135 ? 4.849 -9.636 6.876 1.00 97.38 135 ALA A CA 1
ATOM 1133 C C . ALA A 1 135 ? 3.499 -10.248 6.480 1.00 97.38 135 ALA A C 1
ATOM 1135 O O . ALA A 1 135 ? 2.461 -9.649 6.738 1.00 97.38 135 ALA A O 1
ATOM 1136 N N . GLU A 1 136 ? 3.521 -11.458 5.918 1.00 96.88 136 GLU A N 1
ATOM 1137 C CA . GLU A 1 136 ? 2.317 -12.177 5.503 1.00 96.88 136 GLU A CA 1
ATOM 1138 C C . GLU A 1 136 ? 1.365 -12.448 6.669 1.00 96.88 136 GLU A C 1
ATOM 1140 O O . GLU A 1 136 ? 0.186 -12.111 6.593 1.00 96.88 136 GLU A O 1
ATOM 1145 N N . VAL A 1 137 ? 1.883 -12.995 7.772 1.00 97.00 137 VAL A N 1
ATOM 1146 C CA . VAL A 1 137 ? 1.083 -13.249 8.976 1.00 97.00 137 VAL A CA 1
ATOM 1147 C C . VAL A 1 137 ? 0.520 -11.943 9.526 1.00 97.00 137 VAL A C 1
ATOM 1149 O O . VAL A 1 137 ? -0.674 -11.869 9.780 1.00 97.00 137 VAL A O 1
ATOM 1152 N N . PHE A 1 138 ? 1.335 -10.896 9.672 1.00 97.81 138 PHE A N 1
ATOM 1153 C CA . PHE A 1 138 ? 0.865 -9.627 10.233 1.00 97.81 138 PHE A CA 1
ATOM 1154 C C . PHE A 1 138 ? -0.264 -9.013 9.412 1.00 97.81 138 PHE A C 1
ATOM 1156 O O . PHE A 1 138 ? -1.258 -8.594 9.996 1.00 97.81 138 PHE A O 1
ATOM 1163 N N . VAL A 1 139 ? -0.136 -8.979 8.082 1.00 97.62 139 VAL A N 1
ATOM 1164 C CA . VAL A 1 139 ? -1.199 -8.455 7.216 1.00 97.62 139 VAL A CA 1
ATOM 1165 C C . VAL A 1 139 ? -2.459 -9.301 7.342 1.00 97.62 139 VAL A C 1
ATOM 1167 O O . VAL A 1 139 ? -3.528 -8.745 7.562 1.00 97.62 139 VAL A O 1
ATOM 1170 N N . ARG A 1 140 ? -2.343 -10.633 7.292 1.00 95.69 140 ARG A N 1
ATOM 1171 C CA . ARG A 1 140 ? -3.505 -11.522 7.391 1.00 95.69 140 ARG A CA 1
ATOM 1172 C C . ARG A 1 140 ? -4.249 -11.373 8.720 1.00 95.69 140 ARG A C 1
ATOM 1174 O O . ARG A 1 140 ? -5.468 -11.255 8.711 1.00 95.69 140 ARG A O 1
ATOM 1181 N N . GLU A 1 141 ? -3.532 -11.345 9.843 1.00 95.56 141 GLU A N 1
ATOM 1182 C CA . GLU A 1 141 ? -4.146 -11.153 11.165 1.00 95.56 141 GLU A CA 1
ATOM 1183 C C . GLU A 1 141 ? -4.807 -9.766 11.278 1.00 95.56 141 GLU A C 1
ATOM 1185 O O . GLU A 1 141 ? -5.900 -9.638 11.826 1.00 95.56 141 GLU A O 1
ATOM 1190 N N . LEU A 1 142 ? -4.180 -8.722 10.720 1.00 96.69 142 LEU A N 1
ATOM 1191 C CA . LEU A 1 142 ? -4.717 -7.359 10.754 1.00 96.69 142 LEU A CA 1
ATOM 1192 C C . LEU A 1 142 ? -5.878 -7.121 9.775 1.00 96.69 142 LEU A C 1
ATOM 1194 O O . LEU A 1 142 ? -6.692 -6.234 10.022 1.00 96.69 142 LEU A O 1
ATOM 1198 N N . CYS A 1 143 ? -5.995 -7.891 8.692 1.00 95.38 143 CYS A N 1
ATOM 1199 C CA . CYS A 1 143 ? -7.194 -7.884 7.848 1.00 95.38 143 CYS A CA 1
ATOM 1200 C C . CYS A 1 143 ? -8.424 -8.435 8.586 1.00 95.38 143 CYS A C 1
ATOM 1202 O O . CYS A 1 143 ? -9.552 -8.143 8.187 1.00 95.38 143 CYS A O 1
ATOM 1204 N N . GLY A 1 144 ? -8.226 -9.176 9.681 1.00 89.31 144 GLY A N 1
ATOM 1205 C CA . GLY A 1 144 ? -9.308 -9.618 10.549 1.00 89.31 144 GLY A CA 1
ATOM 1206 C C . GLY A 1 144 ? -10.324 -10.479 9.798 1.00 89.31 144 GLY A C 1
ATOM 1207 O O . GLY A 1 144 ? -9.962 -11.487 9.200 1.00 89.31 144 GLY A O 1
ATOM 1208 N N . SER A 1 145 ? -11.611 -10.138 9.887 1.00 84.94 145 SER A N 1
ATOM 1209 C CA . SER A 1 145 ? -12.722 -10.878 9.249 1.00 84.94 145 SER A CA 1
ATOM 1210 C C . SER A 1 145 ? -13.139 -10.273 7.917 1.00 84.94 145 SER A C 1
ATOM 1212 O O . SER A 1 145 ? -14.132 -10.701 7.333 1.00 84.94 145 SER A O 1
ATOM 1214 N N . ASN A 1 146 ? -12.407 -9.277 7.418 1.00 93.12 146 ASN A N 1
ATOM 1215 C CA . ASN A 1 146 ? -12.731 -8.666 6.143 1.00 93.12 146 ASN A CA 1
ATOM 1216 C C . ASN A 1 146 ? -12.351 -9.620 4.999 1.00 93.12 146 ASN A C 1
ATOM 1218 O O . ASN A 1 146 ? -11.228 -9.601 4.495 1.00 93.12 146 ASN A O 1
ATOM 1222 N N . GLU A 1 147 ? -13.299 -10.473 4.601 1.00 93.12 147 GLU A N 1
ATOM 1223 C CA . GLU A 1 147 ? -13.109 -11.482 3.553 1.00 93.12 147 GLU A CA 1
ATOM 1224 C C . GLU A 1 147 ? -12.693 -10.865 2.215 1.00 93.12 147 GLU A C 1
ATOM 1226 O O . GLU A 1 147 ? -11.884 -11.450 1.494 1.00 93.12 147 GLU A O 1
ATOM 1231 N N . ALA A 1 148 ? -13.192 -9.666 1.896 1.00 94.50 148 ALA A N 1
ATOM 1232 C CA . ALA A 1 148 ? -12.805 -8.951 0.686 1.00 94.50 148 ALA A CA 1
ATOM 1233 C C . ALA A 1 148 ? -11.323 -8.548 0.734 1.00 94.50 148 ALA A C 1
ATOM 1235 O O . ALA A 1 148 ? -10.577 -8.854 -0.197 1.00 94.50 148 ALA A O 1
ATOM 1236 N N . ALA A 1 149 ? -10.876 -7.954 1.846 1.00 95.25 149 ALA A N 1
ATOM 1237 C CA . ALA A 1 149 ? -9.476 -7.579 2.039 1.00 95.25 149 ALA A CA 1
ATOM 1238 C C . ALA A 1 149 ? -8.548 -8.804 2.038 1.00 95.25 149 ALA A C 1
ATOM 1240 O O . ALA A 1 149 ? -7.498 -8.785 1.398 1.00 95.25 149 ALA A O 1
ATOM 1241 N N . ILE A 1 150 ? -8.948 -9.900 2.691 1.00 95.50 150 ILE A N 1
ATOM 1242 C CA . ILE A 1 150 ? -8.202 -11.166 2.643 1.00 95.50 150 ILE A CA 1
ATOM 1243 C C . ILE A 1 150 ? -8.112 -11.673 1.200 1.00 95.50 150 ILE A C 1
ATOM 1245 O O . ILE A 1 150 ? -7.032 -12.039 0.743 1.00 95.50 150 ILE A O 1
ATOM 1249 N N . GLY A 1 151 ? -9.220 -11.662 0.456 1.00 96.19 151 GLY A N 1
ATOM 1250 C CA . GLY A 1 151 ? -9.250 -12.103 -0.936 1.00 96.19 151 GLY A CA 1
ATOM 1251 C C . GLY A 1 151 ? -8.327 -11.291 -1.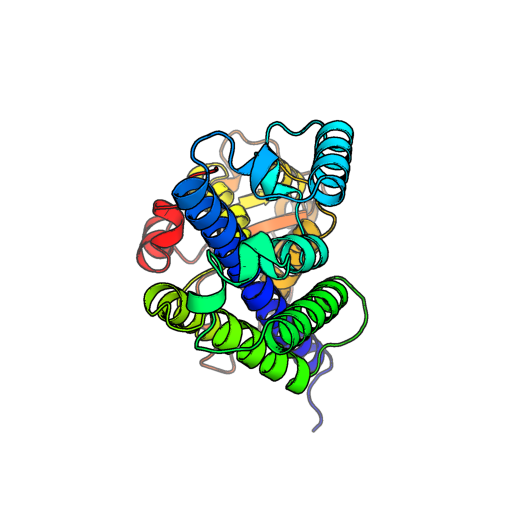850 1.00 96.19 151 GLY A C 1
ATOM 1252 O O . GLY A 1 151 ? -7.650 -11.865 -2.704 1.00 96.19 151 GLY A O 1
ATOM 1253 N N . GLU A 1 152 ? -8.264 -9.970 -1.676 1.00 94.88 152 GLU A N 1
ATOM 1254 C CA . GLU A 1 152 ? -7.309 -9.115 -2.393 1.00 94.88 152 GLU A CA 1
ATOM 1255 C C . GLU A 1 152 ? -5.862 -9.407 -1.990 1.00 94.88 152 GLU A C 1
ATOM 1257 O O . GLU A 1 152 ? -5.001 -9.591 -2.857 1.00 94.88 152 GLU A O 1
ATOM 1262 N N . PHE A 1 153 ? -5.601 -9.534 -0.688 1.00 96.06 153 PHE A N 1
ATOM 1263 C CA . PHE A 1 153 ? -4.277 -9.863 -0.176 1.00 96.06 153 PHE A CA 1
ATOM 1264 C C . PHE A 1 153 ? -3.747 -11.183 -0.750 1.00 96.06 153 PHE A C 1
ATOM 1266 O O . PHE A 1 153 ? -2.605 -11.247 -1.212 1.00 96.06 153 PHE A O 1
ATOM 1273 N N . GLU A 1 154 ? -4.580 -12.224 -0.792 1.00 94.69 154 GLU A N 1
ATOM 1274 C CA . GLU A 1 154 ? -4.220 -13.527 -1.355 1.00 94.69 154 GLU A CA 1
ATOM 1275 C C . GLU A 1 154 ? -3.877 -13.429 -2.848 1.00 94.69 154 GLU A C 1
ATOM 1277 O O . GLU A 1 154 ? -2.864 -13.977 -3.293 1.00 94.69 154 GLU A O 1
ATOM 1282 N N . LYS A 1 155 ? -4.636 -12.646 -3.627 1.00 90.81 155 LYS A N 1
ATOM 1283 C CA . LYS A 1 155 ? -4.306 -12.395 -5.039 1.00 90.81 155 LYS A CA 1
ATOM 1284 C C . LYS A 1 155 ? -2.962 -11.684 -5.191 1.00 90.81 155 LYS A C 1
ATOM 1286 O O . LYS A 1 155 ? -2.203 -12.036 -6.094 1.00 90.81 155 LYS A O 1
ATOM 1291 N N . ILE A 1 156 ? -2.629 -10.728 -4.322 1.00 90.12 156 ILE A N 1
ATOM 1292 C CA . ILE A 1 156 ? -1.329 -10.030 -4.334 1.00 90.12 156 ILE A CA 1
ATOM 1293 C C . ILE A 1 156 ? -0.189 -10.985 -3.947 1.00 90.12 156 ILE A C 1
ATOM 1295 O O . ILE A 1 156 ? 0.855 -11.026 -4.611 1.00 90.12 156 ILE A O 1
ATOM 1299 N N . ARG A 1 157 ? -0.393 -11.812 -2.916 1.00 89.69 157 ARG A N 1
ATOM 1300 C CA . ARG A 1 157 ? 0.542 -12.860 -2.472 1.00 89.69 157 ARG A CA 1
ATOM 1301 C C . ARG A 1 157 ? 0.876 -13.824 -3.612 1.00 89.69 157 ARG A C 1
ATOM 1303 O O . ARG A 1 157 ? 2.046 -14.047 -3.953 1.00 89.69 157 ARG A O 1
ATOM 1310 N N . GLU A 1 158 ? -0.155 -14.297 -4.301 1.00 86.56 158 GLU A N 1
ATOM 1311 C CA . GLU A 1 158 ? -0.063 -15.149 -5.490 1.00 86.56 158 GLU A CA 1
ATOM 1312 C C . GLU A 1 158 ? 0.352 -14.387 -6.762 1.00 86.56 158 GLU A C 1
ATOM 1314 O O . GLU A 1 158 ? 0.736 -15.013 -7.751 1.00 86.56 158 GLU A O 1
ATOM 1319 N N . GLY A 1 159 ? 0.376 -13.047 -6.707 1.00 81.62 159 GLY A N 1
ATOM 1320 C CA . GLY A 1 159 ? 0.609 -12.078 -7.798 1.00 81.62 159 GLY A CA 1
ATOM 1321 C C . GLY A 1 159 ? -0.258 -12.241 -9.004 1.00 81.62 159 GLY A C 1
ATOM 1322 O O . GLY A 1 159 ? 0.182 -11.982 -10.121 1.00 81.62 159 GLY A O 1
ATOM 1323 N N . LYS A 1 160 ? -1.482 -12.645 -8.739 1.00 83.06 160 LYS A N 1
ATOM 1324 C CA . LYS A 1 160 ? -2.594 -12.481 -9.651 1.00 83.06 160 LYS A CA 1
ATOM 1325 C C . LYS A 1 160 ? -3.113 -11.038 -9.635 1.00 83.06 160 LYS A C 1
ATOM 1327 O O . LYS A 1 160 ? -3.981 -10.717 -10.426 1.00 83.06 160 LYS A O 1
ATOM 1332 N N . MET A 1 161 ? -2.599 -10.191 -8.738 1.00 86.00 161 MET A N 1
ATOM 1333 C CA . MET A 1 161 ? -2.956 -8.781 -8.611 1.00 86.00 161 MET A CA 1
ATOM 1334 C C . MET A 1 161 ? -1.721 -7.936 -8.275 1.00 86.00 161 MET A C 1
ATOM 1336 O O . MET A 1 161 ? -0.834 -8.388 -7.541 1.00 86.00 161 MET A O 1
ATOM 1340 N N . LEU A 1 162 ? -1.663 -6.726 -8.831 1.00 86.12 162 LEU A N 1
ATOM 1341 C CA . LEU A 1 162 ? -0.654 -5.715 -8.505 1.00 86.12 162 LEU A CA 1
ATOM 1342 C C . LEU A 1 162 ? -1.014 -4.968 -7.213 1.00 86.12 162 LEU A C 1
ATOM 1344 O O . LEU A 1 162 ? -2.190 -4.776 -6.909 1.00 86.12 162 LEU A O 1
ATOM 1348 N N . SER A 1 163 ? -0.011 -4.508 -6.461 1.00 89.00 163 SER A N 1
ATOM 1349 C CA . SER A 1 163 ? -0.263 -3.615 -5.321 1.00 89.00 163 SER A CA 1
ATOM 1350 C C . SER A 1 163 ? -0.616 -2.195 -5.783 1.00 89.00 163 SER A C 1
ATOM 1352 O O . SER A 1 163 ? -0.367 -1.821 -6.931 1.00 89.00 163 SER A O 1
ATOM 1354 N N . TYR A 1 164 ? -1.164 -1.370 -4.887 1.00 88.31 164 TYR A N 1
ATOM 1355 C CA . TYR A 1 164 ? -1.578 0.003 -5.195 1.00 88.31 164 TYR A CA 1
ATOM 1356 C C . TYR A 1 164 ? -0.464 0.830 -5.856 1.00 88.31 164 TYR A C 1
ATOM 1358 O O . TYR A 1 164 ? -0.672 1.453 -6.899 1.00 88.31 164 TYR A O 1
ATOM 1366 N N . THR A 1 165 ? 0.746 0.804 -5.296 1.00 87.12 165 THR A N 1
ATOM 1367 C CA . THR A 1 165 ? 1.887 1.540 -5.849 1.00 87.12 165 THR A CA 1
ATOM 1368 C C . THR A 1 165 ? 2.347 0.975 -7.194 1.00 87.12 165 THR A C 1
ATOM 1370 O O . THR A 1 165 ? 2.728 1.740 -8.081 1.00 87.12 165 THR A O 1
ATOM 1373 N N . GLU A 1 166 ? 2.279 -0.343 -7.394 1.00 86.62 166 GLU A N 1
ATOM 1374 C CA . GLU A 1 166 ? 2.575 -0.944 -8.699 1.00 86.62 166 GLU A CA 1
ATOM 1375 C C . GLU A 1 166 ? 1.560 -0.499 -9.754 1.00 86.62 166 GLU A C 1
ATOM 1377 O O . GLU A 1 166 ? 1.959 -0.103 -10.847 1.00 86.62 166 GLU A O 1
ATOM 1382 N N . ILE A 1 167 ? 0.266 -0.468 -9.417 1.00 87.38 167 ILE A N 1
ATOM 1383 C CA . ILE A 1 167 ? -0.784 0.052 -10.302 1.00 87.38 167 ILE A CA 1
ATOM 1384 C C . ILE A 1 167 ? -0.526 1.525 -10.628 1.00 87.38 167 ILE A C 1
ATOM 1386 O O . ILE A 1 167 ? -0.609 1.905 -11.792 1.00 87.38 167 ILE A O 1
ATOM 1390 N N . ARG A 1 168 ? -0.142 2.352 -9.646 1.00 86.38 168 ARG A N 1
ATOM 1391 C CA . ARG A 1 168 ? 0.208 3.766 -9.882 1.00 86.38 168 ARG A CA 1
ATOM 1392 C C . ARG A 1 168 ? 1.353 3.945 -10.870 1.00 86.38 168 ARG A C 1
ATOM 1394 O O . ARG A 1 168 ? 1.361 4.937 -11.587 1.00 86.38 168 ARG A O 1
ATOM 1401 N N . ILE A 1 169 ? 2.307 3.019 -10.902 1.00 86.44 169 ILE A N 1
ATOM 1402 C CA . ILE A 1 169 ? 3.433 3.039 -11.844 1.00 86.44 169 ILE A CA 1
ATOM 1403 C C . ILE A 1 169 ? 3.003 2.524 -13.221 1.00 86.44 169 ILE A C 1
ATOM 1405 O O . ILE A 1 169 ? 3.342 3.121 -14.243 1.00 86.44 169 ILE A O 1
ATOM 1409 N N . VAL A 1 170 ? 2.264 1.415 -13.259 1.00 83.94 170 VAL A N 1
ATOM 1410 C CA . VAL A 1 170 ? 1.870 0.752 -14.506 1.00 83.94 170 VAL A CA 1
ATOM 1411 C C . VAL A 1 170 ? 0.780 1.534 -15.236 1.00 83.94 170 VAL A C 1
ATOM 1413 O O . VAL A 1 170 ? 0.820 1.624 -16.458 1.00 83.94 170 VAL A O 1
ATOM 1416 N N . HIS A 1 171 ? -0.166 2.151 -14.528 1.00 86.50 171 HIS A N 1
ATOM 1417 C CA . HIS A 1 171 ? -1.283 2.867 -15.142 1.00 86.50 171 HIS A CA 1
ATOM 1418 C C . HIS A 1 171 ? -0.819 3.975 -16.109 1.00 86.50 171 HIS A C 1
ATOM 1420 O O . HIS A 1 171 ? -1.231 3.942 -17.269 1.00 86.50 171 HIS A O 1
ATOM 1426 N N . PRO A 1 172 ? 0.060 4.926 -15.730 1.00 84.69 172 PRO A N 1
ATOM 1427 C CA . PRO A 1 172 ? 0.575 5.917 -16.671 1.00 84.69 172 PRO A CA 1
ATOM 1428 C C . PRO A 1 172 ? 1.320 5.290 -17.843 1.00 84.69 172 PRO A C 1
ATOM 1430 O O . PRO A 1 172 ? 1.159 5.746 -18.969 1.00 84.69 172 PRO A O 1
ATOM 1433 N N . LEU A 1 173 ? 2.084 4.215 -17.615 1.00 80.25 173 LEU A N 1
ATOM 1434 C CA . LEU A 1 173 ? 2.738 3.486 -18.702 1.00 80.25 173 LEU A CA 1
ATOM 1435 C C . LEU A 1 173 ? 1.714 2.943 -19.704 1.00 80.25 173 LEU A C 1
ATOM 1437 O O . LEU A 1 173 ? 1.916 3.084 -20.903 1.00 80.25 173 LEU A O 1
ATOM 1441 N N . VAL A 1 174 ? 0.595 2.392 -19.239 1.00 79.81 174 VAL A N 1
ATOM 1442 C CA . VAL A 1 174 ? -0.455 1.834 -20.104 1.00 79.81 174 VAL A CA 1
ATOM 1443 C C . VAL A 1 174 ? -1.269 2.913 -20.823 1.00 79.81 174 VAL A C 1
ATOM 1445 O O . VAL A 1 174 ? -1.578 2.760 -22.004 1.00 79.81 174 VAL A O 1
ATOM 1448 N N . PHE A 1 175 ? -1.658 3.979 -20.123 1.00 81.75 175 PHE A N 1
ATOM 1449 C CA . PHE A 1 175 ? -2.664 4.921 -20.621 1.00 81.75 175 PHE A CA 1
ATOM 1450 C C . PHE A 1 175 ? -2.099 6.242 -21.144 1.00 81.75 175 PHE A C 1
ATOM 1452 O O . PHE A 1 175 ? -2.745 6.859 -21.987 1.00 81.75 175 PHE A O 1
ATOM 1459 N N . HIS A 1 176 ? -0.955 6.707 -20.636 1.00 81.81 176 HIS A N 1
ATOM 1460 C CA . HIS A 1 176 ? -0.453 8.067 -20.894 1.00 81.81 176 HIS A CA 1
ATOM 1461 C C . HIS A 1 176 ? 0.900 8.072 -21.616 1.00 81.81 176 HIS A C 1
ATOM 1463 O O . HIS A 1 176 ? 1.185 8.973 -22.399 1.00 81.81 176 HIS A O 1
ATOM 1469 N N . LEU A 1 177 ? 1.738 7.065 -21.361 1.00 76.81 177 LEU A N 1
ATOM 1470 C CA . LEU A 1 177 ? 3.121 7.007 -21.831 1.00 76.81 177 LEU A CA 1
ATOM 1471 C C . LEU A 1 177 ? 3.338 5.926 -22.903 1.00 76.81 177 LEU A C 1
ATOM 1473 O O . LEU A 1 177 ? 4.476 5.615 -23.238 1.00 76.81 177 LEU A O 1
ATOM 1477 N N . ASN A 1 178 ? 2.271 5.358 -23.468 1.00 74.12 178 ASN A N 1
ATOM 1478 C CA . ASN A 1 178 ? 2.341 4.419 -24.596 1.00 74.12 178 ASN A CA 1
ATOM 1479 C C . ASN A 1 178 ? 3.358 3.278 -24.370 1.00 74.12 178 ASN A C 1
ATOM 1481 O O . ASN A 1 178 ? 4.235 3.018 -25.189 1.00 74.12 178 ASN A O 1
ATOM 1485 N N . GLY A 1 179 ? 3.279 2.623 -23.215 1.00 71.56 179 GLY A N 1
ATOM 1486 C CA . GLY A 1 179 ? 4.084 1.461 -22.839 1.00 71.56 179 GLY A CA 1
ATOM 1487 C C . GLY A 1 179 ? 5.498 1.760 -22.330 1.00 71.56 179 GLY A C 1
ATOM 1488 O O . GLY A 1 179 ? 6.160 0.827 -21.867 1.00 71.56 179 GLY A O 1
ATOM 1489 N N . TRP A 1 180 ? 5.975 3.013 -22.375 1.00 79.06 180 TRP A N 1
ATOM 1490 C CA . TRP A 1 180 ? 7.332 3.360 -21.936 1.00 79.06 180 TRP A CA 1
ATOM 1491 C C . TRP A 1 180 ? 7.478 4.794 -21.410 1.00 79.06 180 TRP A C 1
ATOM 1493 O O . TRP A 1 180 ? 6.873 5.738 -21.910 1.00 79.06 180 TRP A O 1
ATOM 1503 N N . GLY A 1 181 ? 8.359 4.999 -20.434 1.00 80.31 181 GLY A N 1
ATOM 1504 C CA . GLY A 1 181 ? 8.635 6.336 -19.910 1.00 80.31 181 GLY A CA 1
ATOM 1505 C C . GLY A 1 181 ? 10.009 6.450 -19.277 1.00 80.31 181 GLY A C 1
ATOM 1506 O O . GLY A 1 181 ? 10.559 5.476 -18.754 1.00 80.31 181 GLY A O 1
ATOM 1507 N N . THR A 1 182 ? 10.573 7.653 -19.310 1.00 85.62 182 THR A N 1
ATOM 1508 C CA . THR A 1 182 ? 11.693 7.993 -18.433 1.00 85.62 182 THR A CA 1
ATOM 1509 C C . THR A 1 182 ? 11.244 7.897 -16.977 1.00 85.62 182 THR A C 1
ATOM 1511 O O . THR A 1 182 ? 10.067 8.063 -16.648 1.00 85.62 182 THR A O 1
ATOM 1514 N N . GLN A 1 183 ? 12.188 7.631 -16.077 1.00 85.69 183 GLN A N 1
ATOM 1515 C CA . GLN A 1 183 ? 11.917 7.634 -14.642 1.00 85.69 183 GLN A CA 1
ATOM 1516 C C . GLN A 1 183 ? 11.222 8.933 -14.207 1.00 85.69 183 GLN A C 1
ATOM 1518 O O . GLN A 1 183 ? 10.288 8.899 -13.417 1.00 85.69 183 GLN A O 1
ATOM 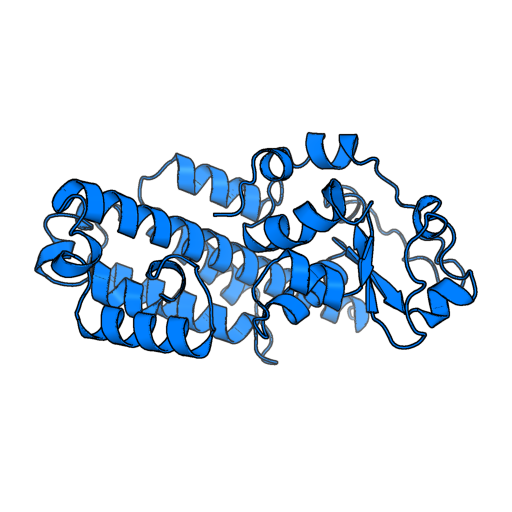1523 N N . GLU A 1 184 ? 11.671 10.072 -14.722 1.00 84.62 184 GLU A N 1
ATOM 1524 C CA . GLU A 1 184 ? 11.145 11.388 -14.386 1.00 84.62 184 GLU A CA 1
ATOM 1525 C C . GLU A 1 184 ? 9.704 11.582 -14.874 1.00 84.62 184 GLU A C 1
ATOM 1527 O O . GLU A 1 184 ? 8.882 12.040 -14.085 1.00 84.62 184 GLU A O 1
ATOM 1532 N N . GLU A 1 185 ? 9.364 11.169 -16.099 1.00 85.50 185 GLU A N 1
ATOM 1533 C CA . GLU A 1 185 ? 7.978 11.199 -16.597 1.00 85.50 185 GLU A CA 1
ATOM 1534 C C . GLU A 1 185 ? 7.055 10.322 -15.744 1.00 85.50 185 GLU A C 1
ATOM 1536 O O . GLU A 1 185 ? 5.991 10.767 -15.322 1.00 85.50 185 GLU A O 1
ATOM 1541 N N . ILE A 1 186 ? 7.481 9.098 -15.412 1.00 85.62 186 ILE A N 1
ATOM 1542 C CA . ILE A 1 186 ? 6.689 8.197 -14.561 1.00 85.62 186 ILE A CA 1
ATOM 1543 C C . ILE A 1 186 ? 6.468 8.830 -13.182 1.00 85.62 186 ILE A C 1
ATOM 1545 O O . ILE A 1 186 ? 5.354 8.837 -12.667 1.00 85.62 186 ILE A O 1
ATOM 1549 N N . LEU A 1 187 ? 7.517 9.389 -12.574 1.00 83.31 187 LEU A N 1
ATOM 1550 C CA . LEU A 1 187 ? 7.414 10.033 -11.263 1.00 83.31 187 LEU A CA 1
ATOM 1551 C C . LEU A 1 187 ? 6.500 11.269 -11.287 1.00 83.31 187 LEU A C 1
ATOM 1553 O O . LEU A 1 187 ? 5.789 11.507 -10.309 1.00 83.31 187 LEU A O 1
ATOM 1557 N N . GLN A 1 188 ? 6.504 12.034 -12.382 1.00 83.31 188 GLN A N 1
ATOM 1558 C CA . GLN A 1 188 ? 5.597 13.168 -12.581 1.00 83.31 188 GLN A CA 1
ATOM 1559 C C . GLN A 1 188 ? 4.139 12.709 -12.664 1.00 83.31 188 GLN A C 1
ATOM 1561 O O . GLN A 1 188 ? 3.290 13.247 -11.956 1.00 83.31 188 GLN A O 1
ATOM 1566 N N . GLU A 1 189 ? 3.857 11.669 -13.450 1.00 84.00 189 GLU A N 1
ATOM 1567 C CA . GLU A 1 189 ? 2.512 11.101 -13.590 1.00 84.00 189 GLU A CA 1
ATOM 1568 C C . GLU A 1 189 ? 1.962 10.560 -12.262 1.00 84.00 189 GLU A C 1
ATOM 1570 O O . GLU A 1 189 ? 0.799 10.792 -11.898 1.00 84.00 189 GLU A O 1
ATOM 1575 N N . VAL A 1 190 ? 2.819 9.886 -11.487 1.00 79.25 190 VAL A N 1
ATOM 1576 C CA . VAL A 1 190 ? 2.449 9.345 -10.175 1.00 79.25 190 VAL A CA 1
ATOM 1577 C C . VAL A 1 190 ? 2.125 10.469 -9.183 1.00 79.25 190 VAL A C 1
ATOM 1579 O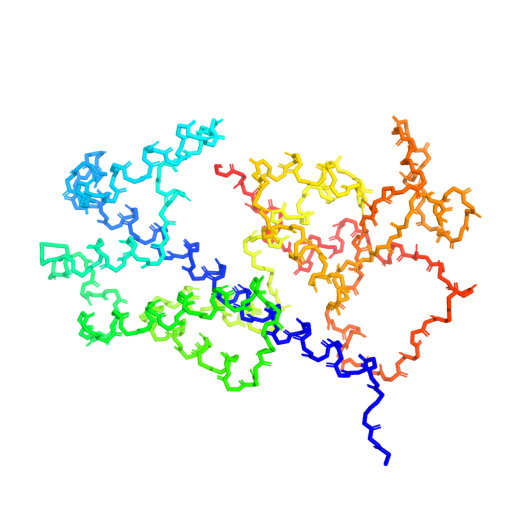 O . VAL A 1 190 ? 1.263 10.275 -8.329 1.00 79.25 190 VAL A O 1
ATOM 1582 N N . GLY A 1 191 ? 2.719 11.659 -9.317 1.00 67.12 191 GLY A N 1
ATOM 1583 C CA . GLY A 1 191 ? 2.360 12.849 -8.533 1.00 67.12 191 GLY A CA 1
ATOM 1584 C C . GLY A 1 191 ? 2.968 12.922 -7.128 1.00 67.12 191 GLY A C 1
ATOM 1585 O O . GLY A 1 191 ? 2.627 13.821 -6.368 1.00 67.12 191 GLY A O 1
ATOM 1586 N N . TYR A 1 192 ? 3.882 12.015 -6.769 1.00 59.38 192 TYR A N 1
ATOM 1587 C CA . TYR A 1 192 ? 4.606 12.091 -5.499 1.00 59.38 192 TYR A CA 1
ATOM 1588 C C . TYR A 1 192 ? 6.007 11.499 -5.630 1.00 59.38 192 TYR A C 1
ATOM 1590 O O . TYR A 1 192 ? 6.161 10.294 -5.780 1.00 59.38 192 TYR A O 1
ATOM 1598 N N . ILE A 1 193 ? 7.052 12.323 -5.540 1.00 49.50 193 ILE A N 1
ATOM 1599 C CA . ILE A 1 193 ? 8.441 11.847 -5.554 1.00 49.50 193 ILE A CA 1
ATOM 1600 C C . ILE A 1 193 ? 8.816 11.429 -4.130 1.00 49.50 193 ILE A C 1
ATOM 1602 O O . ILE A 1 193 ? 9.552 12.127 -3.434 1.00 49.50 193 ILE A O 1
ATOM 1606 N N . SER A 1 194 ? 8.332 10.276 -3.671 1.00 54.47 194 SER A N 1
ATOM 1607 C CA . SER A 1 194 ? 8.999 9.643 -2.537 1.00 54.47 194 SER A CA 1
ATOM 1608 C C . SER A 1 194 ? 10.300 9.012 -3.034 1.00 54.47 194 SER A C 1
ATOM 1610 O O . SER A 1 194 ? 10.376 8.440 -4.125 1.00 54.47 194 SER A O 1
ATOM 1612 N N . TYR A 1 195 ? 11.343 9.062 -2.207 1.00 48.91 195 TYR A N 1
ATOM 1613 C CA . TYR A 1 195 ? 12.569 8.272 -2.380 1.00 48.91 195 TYR A CA 1
ATOM 1614 C C . TYR A 1 195 ? 12.287 6.763 -2.573 1.00 48.91 195 TYR A C 1
ATOM 1616 O O . TYR A 1 195 ? 13.151 6.019 -3.043 1.00 48.91 195 TYR A O 1
ATOM 1624 N N . ASP A 1 196 ? 11.069 6.328 -2.246 1.00 67.44 196 ASP A N 1
ATOM 1625 C CA . ASP A 1 196 ? 10.578 4.969 -2.391 1.00 67.44 196 ASP A CA 1
ATOM 1626 C C . ASP A 1 196 ? 10.247 4.601 -3.841 1.00 67.44 196 ASP A C 1
ATOM 1628 O O . ASP A 1 196 ? 10.670 3.547 -4.300 1.00 67.44 196 ASP A O 1
ATOM 1632 N N . LEU A 1 197 ? 9.605 5.473 -4.632 1.00 74.88 197 LEU A N 1
ATOM 1633 C CA . LEU A 1 197 ? 9.154 5.096 -5.984 1.00 74.88 197 LEU A CA 1
ATOM 1634 C C . LEU A 1 197 ? 10.292 4.715 -6.933 1.00 74.88 197 LEU A C 1
ATOM 1636 O O . LEU A 1 197 ? 10.173 3.761 -7.697 1.00 74.88 197 LEU A O 1
ATOM 1640 N N . ARG A 1 198 ? 11.436 5.408 -6.861 1.00 81.19 198 ARG A N 1
ATOM 1641 C CA . ARG A 1 198 ? 12.628 5.027 -7.643 1.00 81.19 198 ARG A CA 1
ATOM 1642 C C . ARG A 1 198 ? 13.121 3.630 -7.275 1.00 81.19 198 ARG A C 1
ATOM 1644 O O . ARG A 1 198 ? 13.618 2.906 -8.131 1.00 81.19 198 ARG A O 1
ATOM 1651 N N . LYS A 1 199 ? 12.995 3.248 -6.004 1.00 80.69 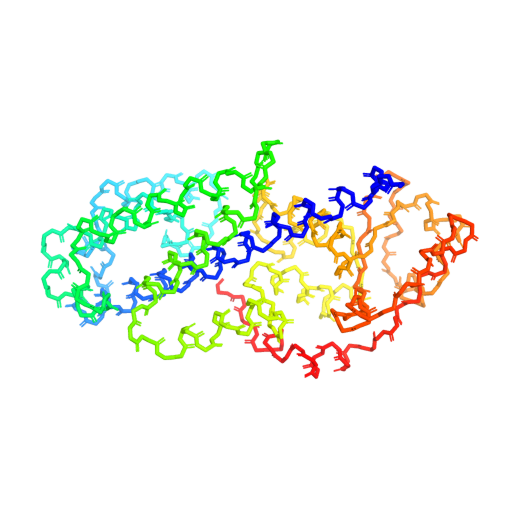199 LYS A N 1
ATOM 1652 C CA . LYS A 1 199 ? 13.346 1.904 -5.541 1.00 80.69 199 LYS A CA 1
ATOM 1653 C C . LYS A 1 199 ? 12.311 0.888 -5.963 1.00 80.69 199 LYS A C 1
ATOM 1655 O O . LYS A 1 199 ? 12.706 -0.203 -6.340 1.00 80.69 199 LYS A O 1
ATOM 1660 N N . VAL A 1 200 ? 11.030 1.245 -5.940 1.00 80.94 200 VAL A N 1
ATOM 1661 C CA . VAL A 1 200 ? 9.959 0.379 -6.432 1.00 80.94 200 VAL A CA 1
ATOM 1662 C C . VAL A 1 200 ? 10.152 0.092 -7.918 1.00 80.94 200 VAL A C 1
ATOM 1664 O O . VAL A 1 200 ? 10.121 -1.070 -8.295 1.00 80.94 200 VAL A O 1
ATOM 1667 N N . LEU A 1 201 ? 10.487 1.090 -8.742 1.00 84.00 201 LEU A N 1
ATOM 1668 C CA . LEU A 1 201 ? 10.836 0.878 -10.154 1.00 84.00 201 LEU A CA 1
ATOM 1669 C C . LEU A 1 201 ? 12.005 -0.104 -10.325 1.00 84.00 201 LEU A C 1
ATOM 1671 O O . LEU A 1 201 ? 11.923 -1.043 -11.116 1.00 84.00 201 LEU A O 1
ATOM 1675 N N . GLU A 1 202 ? 13.085 0.071 -9.560 1.00 83.38 202 GLU A N 1
ATOM 1676 C CA . GLU A 1 202 ? 14.227 -0.851 -9.604 1.00 83.38 202 GLU A CA 1
ATOM 1677 C C . GLU A 1 202 ? 13.874 -2.245 -9.052 1.00 83.38 202 GLU A C 1
ATOM 1679 O O . GLU A 1 202 ? 14.406 -3.234 -9.548 1.00 83.38 202 GLU A O 1
ATOM 1684 N N . LEU A 1 203 ? 12.961 -2.350 -8.080 1.00 79.38 203 LEU A N 1
ATOM 1685 C CA . LEU A 1 203 ? 12.463 -3.620 -7.545 1.00 79.38 203 LEU A CA 1
ATOM 1686 C C . LEU A 1 203 ? 11.578 -4.354 -8.542 1.00 79.38 203 LEU A C 1
ATOM 1688 O O . LEU A 1 203 ? 11.767 -5.547 -8.748 1.00 79.38 203 LEU A O 1
ATOM 1692 N N . MET A 1 204 ? 10.646 -3.646 -9.175 1.00 80.69 204 MET A N 1
ATOM 1693 C CA . MET A 1 204 ? 9.810 -4.171 -10.248 1.00 80.69 204 MET A CA 1
ATOM 1694 C C . MET A 1 204 ? 10.687 -4.650 -11.405 1.00 80.69 204 MET A C 1
ATOM 1696 O O . MET A 1 204 ? 10.468 -5.740 -11.924 1.00 80.69 204 MET A O 1
ATOM 1700 N N . LYS A 1 205 ? 11.744 -3.901 -11.739 1.00 81.38 205 LYS A N 1
ATOM 1701 C CA . LYS A 1 205 ? 12.743 -4.311 -12.729 1.00 81.38 205 LYS A CA 1
ATOM 1702 C C . LYS A 1 205 ? 13.542 -5.543 -12.300 1.00 81.38 205 LYS A C 1
ATOM 1704 O O . LYS A 1 205 ? 13.669 -6.490 -13.065 1.00 81.38 205 LYS A O 1
ATOM 1709 N N . ASP A 1 206 ? 14.109 -5.553 -11.093 1.00 77.00 206 ASP A N 1
ATOM 1710 C CA . ASP A 1 206 ? 14.873 -6.702 -10.579 1.00 77.00 206 ASP A CA 1
ATOM 1711 C C . ASP A 1 206 ? 13.979 -7.952 -10.387 1.00 77.00 206 ASP A C 1
ATOM 1713 O O . ASP A 1 206 ? 14.492 -9.069 -10.387 1.00 77.00 206 ASP A O 1
ATOM 1717 N N . ALA A 1 207 ? 12.656 -7.780 -10.277 1.00 66.81 207 ALA A N 1
ATOM 1718 C CA . ALA A 1 207 ? 11.657 -8.850 -10.255 1.00 66.81 207 ALA A CA 1
ATOM 1719 C C . ALA A 1 207 ? 11.095 -9.226 -11.642 1.00 66.81 207 ALA A C 1
ATOM 1721 O O . ALA A 1 207 ? 10.248 -10.115 -11.720 1.00 66.81 207 ALA A O 1
ATOM 1722 N N . GLY A 1 208 ? 11.540 -8.564 -12.715 1.00 68.38 208 GLY A N 1
ATOM 1723 C CA . GLY A 1 208 ? 11.142 -8.867 -14.093 1.00 68.38 208 GLY A CA 1
ATOM 1724 C C . GLY A 1 208 ? 9.772 -8.334 -14.526 1.00 68.38 208 GLY A C 1
ATOM 1725 O O . GLY A 1 208 ? 9.275 -8.766 -15.558 1.00 68.38 208 GLY A O 1
ATOM 1726 N N . LEU A 1 209 ? 9.159 -7.415 -13.772 1.00 70.94 209 LEU A N 1
ATOM 1727 C CA . LEU A 1 209 ? 7.888 -6.745 -14.123 1.00 70.94 209 LEU A CA 1
ATOM 1728 C C . LEU A 1 209 ? 8.079 -5.522 -15.020 1.00 70.94 209 LEU A C 1
ATOM 1730 O O . LEU A 1 209 ? 7.144 -5.065 -15.672 1.00 70.94 209 LEU A O 1
ATOM 1734 N N . LEU A 1 210 ? 9.281 -4.955 -14.982 1.00 77.31 210 LEU A N 1
ATOM 1735 C CA . LEU A 1 210 ? 9.706 -3.875 -15.854 1.00 77.31 210 LEU A CA 1
ATOM 1736 C C . LEU A 1 210 ? 11.040 -4.253 -16.480 1.00 77.31 210 LEU A C 1
ATOM 1738 O O . LEU A 1 210 ? 11.869 -4.915 -15.857 1.00 77.31 210 LEU A O 1
ATOM 1742 N N . GLU A 1 211 ? 11.286 -3.743 -17.673 1.00 77.69 211 GLU A N 1
ATOM 1743 C CA . GLU A 1 211 ? 12.627 -3.687 -18.236 1.00 77.69 211 GLU A CA 1
ATOM 1744 C C . GLU A 1 211 ? 13.174 -2.274 -18.142 1.00 77.69 211 GLU A C 1
ATOM 1746 O O . GLU A 1 211 ? 12.422 -1.302 -18.049 1.00 77.69 211 GLU A O 1
ATOM 1751 N N . ARG A 1 212 ? 14.505 -2.153 -18.153 1.00 82.75 212 ARG A N 1
ATOM 1752 C CA . ARG A 1 212 ? 15.169 -0.850 -18.082 1.00 82.75 212 ARG A CA 1
ATOM 1753 C C . ARG A 1 212 ? 16.302 -0.740 -19.085 1.00 82.75 212 ARG A C 1
ATOM 1755 O O . ARG A 1 212 ? 17.262 -1.511 -19.023 1.00 82.75 212 ARG A O 1
ATOM 1762 N N . ALA A 1 213 ? 16.259 0.320 -19.879 1.00 79.62 213 ALA A N 1
ATOM 1763 C CA . ALA A 1 213 ? 17.349 0.740 -20.747 1.00 79.62 213 ALA A CA 1
ATOM 1764 C C . ALA A 1 213 ? 17.817 2.158 -20.402 1.00 79.62 213 ALA A C 1
ATOM 1766 O O . ALA A 1 213 ? 17.158 2.918 -19.689 1.00 79.62 213 ALA A O 1
ATOM 1767 N N . THR A 1 214 ? 18.991 2.508 -20.902 1.00 82.50 214 THR A N 1
ATOM 1768 C CA . THR A 1 214 ? 19.492 3.880 -20.948 1.00 82.50 214 THR A CA 1
ATOM 1769 C C . THR A 1 214 ? 19.093 4.547 -22.261 1.00 82.50 214 THR A C 1
ATOM 1771 O O . THR A 1 214 ? 18.939 3.872 -23.281 1.00 82.50 214 THR A O 1
ATOM 1774 N N . GLY A 1 215 ? 19.005 5.879 -22.280 1.00 76.06 215 GLY A N 1
ATOM 1775 C CA . GLY A 1 215 ? 18.810 6.613 -23.537 1.00 76.06 215 GLY A CA 1
ATOM 1776 C C . GLY A 1 215 ? 19.894 6.314 -24.582 1.00 76.06 215 GLY A C 1
ATOM 1777 O O . GLY A 1 215 ? 19.608 6.296 -25.773 1.00 76.06 215 GLY A O 1
ATOM 1778 N N . ALA A 1 216 ? 21.121 5.984 -24.160 1.00 77.44 216 ALA A N 1
ATOM 1779 C CA . ALA A 1 216 ? 22.189 5.555 -25.064 1.00 77.44 216 ALA A CA 1
ATOM 1780 C C . ALA A 1 216 ? 21.913 4.185 -25.717 1.00 77.44 216 ALA A C 1
ATOM 1782 O O . ALA A 1 216 ? 22.140 4.014 -26.916 1.00 77.44 216 ALA A O 1
ATOM 1783 N N . GLU A 1 217 ? 21.410 3.209 -24.952 1.00 74.69 217 GLU A N 1
ATOM 1784 C CA . GLU A 1 217 ? 21.001 1.892 -25.477 1.00 74.69 217 GLU A CA 1
ATOM 1785 C C . GLU A 1 217 ? 19.817 2.022 -26.449 1.00 74.69 217 GLU A C 1
ATOM 1787 O O . GLU A 1 217 ? 19.752 1.307 -27.448 1.00 74.69 217 GLU A O 1
ATOM 1792 N N . ILE A 1 218 ? 18.918 2.976 -26.200 1.00 71.69 218 ILE A N 1
ATOM 1793 C CA . ILE A 1 218 ? 17.811 3.294 -27.107 1.00 71.69 218 ILE A CA 1
ATOM 1794 C C . ILE A 1 218 ? 18.329 3.947 -28.395 1.00 71.69 218 ILE A C 1
ATOM 1796 O O . ILE A 1 218 ? 18.050 3.459 -29.487 1.00 71.69 218 ILE A O 1
ATOM 1800 N N . ALA A 1 219 ? 19.136 5.007 -28.281 1.00 71.44 219 ALA A N 1
ATOM 1801 C CA . ALA A 1 219 ? 19.657 5.756 -29.426 1.00 71.44 219 ALA A CA 1
ATOM 1802 C C . ALA A 1 219 ? 20.561 4.913 -30.342 1.00 71.44 219 ALA A C 1
ATOM 1804 O O . ALA A 1 219 ? 20.634 5.158 -31.542 1.00 71.44 219 ALA A O 1
ATOM 1805 N N . SER A 1 220 ? 21.244 3.912 -29.783 1.00 68.25 220 SER A N 1
ATOM 1806 C CA . SER A 1 220 ? 22.082 2.973 -30.542 1.00 68.25 220 SER A CA 1
ATOM 1807 C C . SER A 1 220 ? 21.294 1.849 -31.223 1.00 68.25 220 SER A C 1
ATOM 1809 O O . SER A 1 220 ? 21.894 1.029 -31.917 1.00 68.25 220 SER A O 1
ATOM 1811 N N . GLY A 1 221 ? 19.970 1.784 -31.034 1.00 60.84 221 GLY A N 1
ATOM 1812 C CA . GLY A 1 221 ? 19.126 0.736 -31.605 1.00 60.84 221 GLY A CA 1
ATOM 1813 C C . GLY A 1 221 ? 19.372 -0.648 -31.001 1.00 60.84 221 GLY A C 1
ATOM 1814 O O . GLY A 1 221 ? 18.962 -1.639 -31.597 1.00 60.84 221 GLY A O 1
ATOM 1815 N N . ILE A 1 222 ? 20.032 -0.730 -29.836 1.00 59.00 222 ILE A N 1
ATOM 1816 C CA . ILE A 1 222 ? 20.200 -1.983 -29.079 1.00 59.00 222 ILE A CA 1
ATOM 1817 C C . ILE A 1 222 ? 18.832 -2.476 -28.596 1.00 59.00 222 ILE A C 1
ATOM 1819 O O . ILE A 1 222 ? 18.584 -3.675 -28.571 1.00 59.00 222 ILE A O 1
ATOM 1823 N N . VAL A 1 223 ? 17.931 -1.546 -28.273 1.00 56.50 223 VAL A N 1
ATOM 1824 C CA . VAL A 1 223 ? 16.523 -1.804 -27.955 1.00 56.50 223 VAL A CA 1
ATOM 1825 C C . VAL A 1 223 ? 15.706 -1.791 -29.253 1.00 56.50 223 VAL A C 1
ATOM 1827 O O . VAL A 1 223 ? 15.191 -0.751 -29.657 1.00 56.50 223 VAL A O 1
ATOM 1830 N N . GLN A 1 224 ? 15.591 -2.930 -29.937 1.00 46.44 224 GLN A N 1
ATOM 1831 C CA . GLN A 1 224 ? 14.651 -3.082 -31.058 1.00 46.44 224 GLN A CA 1
ATOM 1832 C C . GLN A 1 224 ? 13.308 -3.601 -30.530 1.00 46.44 224 GLN A C 1
ATOM 1834 O O . GLN A 1 224 ? 13.300 -4.555 -29.758 1.00 46.44 224 GLN A O 1
ATOM 1839 N N . GLY A 1 225 ? 12.191 -2.977 -30.922 1.00 46.44 225 GLY A N 1
ATOM 1840 C CA . GLY A 1 225 ? 10.847 -3.421 -30.517 1.00 46.44 225 GLY A CA 1
ATOM 1841 C C . GLY A 1 225 ? 9.939 -2.376 -29.869 1.00 46.44 225 GLY A C 1
ATOM 1842 O O . GLY A 1 225 ? 8.825 -2.715 -29.483 1.00 46.44 225 GLY A O 1
ATOM 1843 N N . ALA A 1 226 ? 10.328 -1.101 -29.824 1.00 47.62 226 ALA A N 1
ATOM 1844 C CA . ALA A 1 226 ? 9.372 -0.024 -29.585 1.00 47.62 226 ALA A CA 1
ATOM 1845 C C . ALA A 1 226 ? 9.045 0.697 -30.905 1.00 47.62 226 ALA A C 1
ATOM 1847 O O . ALA A 1 226 ? 9.645 1.734 -31.194 1.00 47.62 226 ALA A O 1
ATOM 1848 N N . PRO A 1 227 ? 8.057 0.217 -31.693 1.00 42.53 227 PRO A N 1
ATOM 1849 C CA . PRO A 1 227 ? 7.362 1.067 -32.666 1.00 42.53 227 PRO A CA 1
ATOM 1850 C C . PRO A 1 227 ? 6.959 2.427 -32.052 1.00 42.53 227 PRO A C 1
ATOM 1852 O O . PRO A 1 227 ? 6.939 3.447 -32.728 1.00 42.53 227 PRO A O 1
ATOM 1855 N N . LEU A 1 228 ? 6.740 2.445 -30.730 1.00 47.22 228 LEU A N 1
ATOM 1856 C CA . LEU A 1 228 ? 6.298 3.565 -29.896 1.00 47.22 228 LEU A CA 1
ATOM 1857 C C . LEU A 1 228 ? 7.390 4.594 -29.526 1.00 47.22 228 LEU A C 1
ATOM 1859 O O . LEU A 1 228 ? 7.075 5.598 -28.891 1.00 47.22 228 LEU A O 1
ATOM 1863 N N . LEU A 1 229 ? 8.659 4.390 -29.909 1.00 48.38 229 LEU A N 1
ATOM 1864 C CA . LEU A 1 229 ? 9.711 5.426 -29.809 1.00 48.38 229 LEU A CA 1
ATOM 1865 C C . LEU A 1 229 ? 9.701 6.401 -31.003 1.00 48.38 229 LEU A C 1
ATOM 1867 O O . LEU A 1 229 ? 10.503 7.337 -31.030 1.00 48.38 229 LEU A O 1
ATOM 1871 N N . GLN A 1 230 ? 8.844 6.154 -32.002 1.00 48.78 230 GLN A N 1
ATOM 1872 C CA . GLN A 1 230 ? 8.767 6.921 -33.250 1.00 48.78 230 GLN A CA 1
ATOM 1873 C C . GLN A 1 230 ? 7.634 7.958 -33.282 1.00 48.78 230 GLN A C 1
ATOM 1875 O O . GLN A 1 230 ? 7.557 8.742 -34.225 1.00 48.78 230 GLN A O 1
ATOM 1880 N N . GLU A 1 231 ? 6.765 7.995 -32.272 1.00 52.38 231 GLU A N 1
ATOM 1881 C CA . GLU A 1 231 ? 5.786 9.078 -32.132 1.00 52.38 231 GLU A CA 1
ATOM 1882 C C . GLU A 1 231 ? 6.466 10.338 -31.578 1.00 52.38 231 GLU A C 1
ATOM 1884 O O . GLU A 1 231 ? 7.532 10.232 -30.981 1.00 52.38 231 GLU A O 1
ATOM 1889 N N . ASN A 1 232 ? 5.864 11.519 -31.785 1.00 55.22 232 ASN A N 1
ATOM 1890 C CA . ASN A 1 232 ? 6.355 12.880 -31.476 1.00 55.22 232 ASN A CA 1
ATOM 1891 C C . ASN A 1 232 ? 6.719 13.156 -29.989 1.00 55.22 232 ASN A C 1
ATOM 1893 O O . ASN A 1 232 ? 6.335 14.179 -29.422 1.00 55.22 232 ASN A O 1
ATOM 1897 N N . ARG A 1 233 ? 7.455 12.268 -29.323 1.00 69.56 233 ARG A N 1
ATOM 1898 C CA . ARG A 1 233 ? 8.015 12.430 -27.985 1.00 69.56 233 ARG A CA 1
ATOM 1899 C C . ARG A 1 233 ? 9.493 12.765 -28.099 1.00 69.56 233 ARG A C 1
ATOM 1901 O O . ARG A 1 233 ? 10.212 12.301 -28.984 1.00 69.56 233 ARG A O 1
ATOM 1908 N N . LYS A 1 234 ? 9.955 13.604 -27.177 1.00 75.00 234 LYS A N 1
ATOM 1909 C CA . LYS A 1 234 ? 11.364 13.970 -27.080 1.00 75.00 234 LYS A CA 1
ATOM 1910 C C . LYS A 1 234 ? 12.184 12.711 -26.794 1.00 75.00 234 LYS A C 1
ATOM 1912 O O . LYS A 1 234 ? 11.890 11.987 -25.848 1.00 75.00 234 LYS A O 1
ATOM 1917 N N . GLN A 1 235 ? 13.217 12.474 -27.598 1.00 75.69 235 GLN A N 1
ATOM 1918 C CA . GLN A 1 235 ? 14.144 11.372 -27.354 1.00 75.69 235 GLN A CA 1
ATOM 1919 C C . GLN A 1 235 ? 14.824 11.548 -25.985 1.00 75.69 235 GLN A C 1
ATOM 1921 O O . GLN A 1 235 ? 15.256 12.666 -25.669 1.00 75.69 235 GLN A O 1
ATOM 1926 N N . PRO A 1 236 ? 14.932 10.476 -25.180 1.00 79.31 236 PRO A N 1
ATOM 1927 C CA . PRO A 1 236 ? 15.583 10.542 -23.884 1.00 79.31 236 PRO A CA 1
ATOM 1928 C C . PRO A 1 236 ? 17.072 10.860 -24.044 1.00 79.31 236 PRO A C 1
ATOM 1930 O O . PRO A 1 236 ? 17.739 10.425 -24.987 1.00 79.31 236 PRO A O 1
ATOM 1933 N N . SER A 1 237 ? 17.621 11.612 -23.098 1.00 82.75 237 SER A N 1
ATOM 1934 C CA . SER A 1 237 ? 19.052 11.880 -23.050 1.00 82.75 237 SER A CA 1
ATOM 1935 C C . SER A 1 237 ? 19.840 10.589 -22.782 1.00 82.75 237 SER A C 1
ATOM 1937 O O . SER A 1 237 ? 19.343 9.678 -22.115 1.00 82.75 237 SER A O 1
ATOM 1939 N N . PRO A 1 238 ? 21.115 10.496 -23.203 1.00 80.31 238 PRO A N 1
ATOM 1940 C CA . PRO A 1 238 ? 21.895 9.262 -23.081 1.00 80.31 238 PRO A CA 1
ATOM 1941 C C . PRO A 1 238 ? 21.985 8.669 -21.664 1.00 80.31 238 PRO A C 1
ATOM 1943 O O . PRO A 1 238 ? 22.185 7.465 -21.514 1.00 80.31 238 PRO A O 1
ATOM 1946 N N . LYS A 1 239 ? 21.857 9.507 -20.625 1.00 83.38 239 LYS A N 1
ATOM 1947 C CA . LYS A 1 239 ? 21.981 9.115 -19.211 1.00 83.38 239 LYS A CA 1
ATOM 1948 C C . LYS A 1 239 ? 20.644 8.797 -18.541 1.00 83.38 239 LYS A C 1
ATOM 1950 O O . LYS A 1 239 ? 20.653 8.299 -17.414 1.00 83.38 239 LYS A O 1
ATOM 1955 N N . GLU A 1 240 ? 19.521 9.105 -19.183 1.00 82.50 240 GLU A N 1
ATOM 1956 C CA . GLU A 1 240 ? 18.200 8.860 -18.608 1.00 82.50 240 GLU A CA 1
ATOM 1957 C C . GLU A 1 240 ? 17.916 7.364 -18.503 1.00 82.50 240 GLU A C 1
ATOM 1959 O O . GLU A 1 240 ? 18.320 6.569 -19.357 1.00 82.50 240 GLU A O 1
ATOM 1964 N N . ARG A 1 241 ? 17.228 6.989 -17.419 1.00 83.81 241 ARG A N 1
ATOM 1965 C CA . ARG A 1 241 ? 16.706 5.637 -17.219 1.00 83.81 241 ARG A CA 1
ATOM 1966 C C . ARG A 1 241 ? 15.309 5.584 -17.804 1.00 83.81 241 ARG A C 1
ATOM 1968 O O . ARG A 1 241 ? 14.455 6.372 -17.404 1.00 83.81 241 ARG A O 1
ATOM 1975 N N . VAL A 1 242 ? 15.095 4.636 -18.698 1.00 78.94 242 VAL A N 1
ATOM 1976 C CA . VAL A 1 242 ? 13.825 4.419 -19.380 1.00 78.94 242 VAL A CA 1
ATOM 1977 C C . VAL A 1 242 ? 13.295 3.054 -18.986 1.00 78.94 242 VAL A C 1
ATOM 1979 O O . VAL A 1 242 ? 14.050 2.079 -19.018 1.00 78.94 242 VAL A O 1
ATOM 1982 N N . TYR A 1 243 ? 12.027 3.005 -18.588 1.00 81.25 243 TYR A N 1
ATOM 1983 C CA . TYR A 1 243 ? 11.342 1.790 -18.165 1.00 81.25 243 TYR A CA 1
ATOM 1984 C C . TYR A 1 243 ? 10.268 1.382 -19.169 1.00 81.25 243 TYR A C 1
ATOM 1986 O O . TYR A 1 243 ? 9.599 2.236 -19.755 1.00 81.25 243 TYR A O 1
ATOM 1994 N N . PHE A 1 244 ? 10.102 0.070 -19.318 1.00 76.38 244 PHE A N 1
ATOM 1995 C CA . PHE A 1 244 ? 9.160 -0.569 -20.236 1.00 76.38 244 PHE A CA 1
ATOM 1996 C C . PHE A 1 244 ? 8.374 -1.650 -19.495 1.00 76.38 244 PHE A C 1
ATOM 1998 O O . PHE A 1 244 ? 8.932 -2.316 -18.619 1.00 76.38 244 PHE A O 1
ATOM 2005 N N . LEU A 1 245 ? 7.107 -1.845 -19.858 1.00 68.44 245 LEU A N 1
ATOM 2006 C CA . LEU A 1 245 ? 6.303 -2.962 -19.352 1.00 68.44 245 LEU A CA 1
ATOM 2007 C C . LEU A 1 245 ? 6.763 -4.289 -19.971 1.00 68.44 245 LEU A C 1
ATOM 2009 O O . LEU A 1 245 ? 7.055 -4.351 -21.165 1.00 68.44 245 LEU A O 1
ATOM 2013 N N . THR A 1 246 ? 6.802 -5.349 -19.163 1.00 61.66 246 THR A N 1
ATOM 2014 C CA . THR A 1 246 ? 7.148 -6.714 -19.595 1.00 61.66 246 THR A CA 1
ATOM 2015 C C . THR A 1 246 ? 5.956 -7.655 -19.475 1.00 61.66 246 THR A C 1
ATOM 2017 O O . THR A 1 246 ? 5.047 -7.437 -18.670 1.00 61.66 246 THR A O 1
ATOM 2020 N N . THR A 1 247 ? 5.960 -8.746 -20.244 1.00 51.84 247 THR A N 1
ATOM 2021 C CA . THR A 1 247 ? 4.987 -9.829 -20.081 1.00 51.84 247 THR A CA 1
ATOM 2022 C C . THR A 1 247 ? 5.237 -10.662 -18.825 1.00 51.84 247 THR A C 1
ATOM 2024 O O . THR A 1 247 ? 6.170 -11.446 -18.741 1.00 51.84 247 THR A O 1
ATO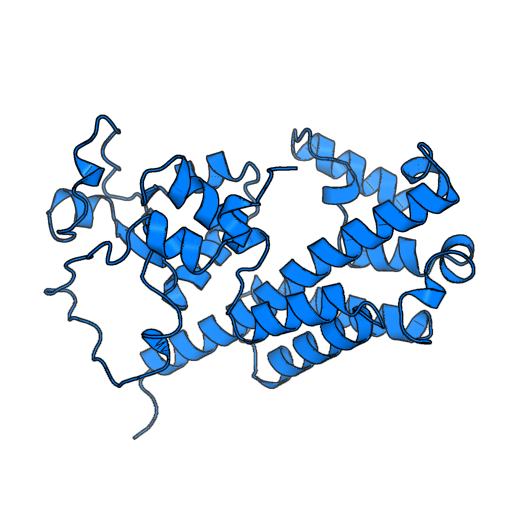M 2027 N N . THR A 1 248 ? 4.314 -10.512 -17.881 1.00 43.97 248 THR A N 1
ATOM 2028 C CA . THR A 1 248 ? 3.679 -11.515 -17.007 1.00 43.97 248 THR A CA 1
ATOM 2029 C C . THR A 1 248 ? 4.493 -12.504 -16.144 1.00 43.97 248 THR A C 1
ATOM 2031 O O . THR A 1 248 ? 5.284 -13.323 -16.593 1.00 43.97 248 THR A O 1
ATOM 2034 N N . ARG A 1 249 ? 4.121 -12.534 -14.852 1.00 38.97 249 ARG A N 1
ATOM 2035 C CA . ARG A 1 249 ? 4.578 -13.428 -13.764 1.00 38.97 249 ARG A CA 1
ATOM 2036 C C . ARG A 1 249 ? 4.487 -14.948 -14.038 1.00 38.97 249 ARG A C 1
ATOM 2038 O O . ARG A 1 249 ? 5.142 -15.703 -13.326 1.00 38.97 249 ARG A O 1
ATOM 2045 N N . GLU A 1 250 ? 3.711 -15.410 -15.019 1.00 38.06 250 GLU A N 1
ATOM 2046 C CA . GLU A 1 250 ? 3.523 -16.848 -15.315 1.00 38.06 250 GLU A CA 1
ATOM 2047 C C . GLU A 1 250 ? 4.615 -17.424 -16.233 1.00 38.06 250 GLU A C 1
ATOM 2049 O O . GLU A 1 250 ? 5.068 -18.540 -15.984 1.00 38.06 250 GLU A O 1
ATOM 2054 N N . ASP A 1 251 ? 5.161 -16.626 -17.157 1.00 38.41 251 ASP A N 1
ATOM 2055 C CA . ASP A 1 251 ? 6.353 -16.989 -17.947 1.00 38.41 251 ASP A CA 1
ATOM 2056 C C . ASP A 1 251 ? 7.658 -16.927 -17.127 1.00 38.41 251 ASP A C 1
ATOM 2058 O O . ASP A 1 251 ? 8.696 -17.437 -17.538 1.00 38.41 251 ASP A O 1
ATOM 2062 N N . LEU A 1 252 ? 7.622 -16.303 -15.943 1.00 38.97 252 LEU A N 1
ATOM 2063 C CA . LEU A 1 252 ? 8.781 -16.125 -15.057 1.00 38.97 252 LEU A CA 1
ATOM 2064 C C . LEU A 1 252 ? 8.936 -17.241 -14.013 1.00 38.97 252 LEU A C 1
ATOM 2066 O O . LEU A 1 252 ? 9.993 -17.359 -13.391 1.00 38.97 252 LEU A O 1
ATOM 2070 N N . LEU A 1 253 ? 7.893 -18.047 -13.791 1.00 39.41 253 LEU A N 1
ATOM 2071 C CA . LEU A 1 253 ? 7.906 -19.149 -12.822 1.00 39.41 253 LEU A CA 1
ATOM 2072 C C . LEU A 1 253 ? 8.022 -20.530 -13.478 1.00 39.41 253 LEU A C 1
ATOM 2074 O O . LEU A 1 253 ? 8.362 -21.490 -12.781 1.00 39.41 253 LEU A O 1
ATOM 2078 N N . GLN A 1 254 ? 7.805 -20.642 -14.791 1.00 36.88 254 GLN A N 1
ATOM 2079 C CA . GLN A 1 254 ? 8.136 -21.844 -15.549 1.00 36.88 254 GLN A CA 1
ATOM 2080 C C . GLN A 1 254 ? 9.310 -21.610 -16.502 1.00 36.88 254 GLN A C 1
ATOM 2082 O O . GLN A 1 254 ? 9.354 -20.666 -17.275 1.00 36.88 254 GLN A O 1
ATOM 2087 N N . GLU A 1 255 ? 10.228 -22.572 -16.442 1.00 32.31 255 GLU A N 1
ATOM 2088 C CA . GLU A 1 255 ? 11.376 -22.794 -17.316 1.00 32.31 255 GLU A CA 1
ATOM 2089 C C . GLU A 1 255 ? 12.638 -21.954 -17.084 1.00 32.31 255 GLU A C 1
ATOM 2091 O O . GLU A 1 255 ? 12.682 -20.732 -17.157 1.00 32.31 255 GLU A O 1
ATOM 2096 N N . ASN A 1 256 ? 13.725 -22.711 -16.913 1.00 37.69 256 ASN A N 1
ATOM 2097 C CA . ASN A 1 256 ? 15.124 -22.395 -17.186 1.00 37.69 256 ASN A CA 1
ATOM 2098 C C . ASN A 1 256 ? 15.348 -21.727 -18.565 1.00 37.69 256 ASN A C 1
ATOM 2100 O O . ASN A 1 256 ? 16.078 -22.253 -19.409 1.00 37.69 256 ASN A O 1
ATOM 2104 N N . ARG A 1 257 ? 14.776 -20.553 -18.827 1.00 36.69 257 ARG A N 1
ATOM 2105 C CA . ARG A 1 257 ? 15.163 -19.749 -19.983 1.00 36.69 257 ARG A CA 1
ATOM 2106 C C . ARG A 1 257 ? 16.354 -18.893 -19.583 1.00 36.69 257 ARG A C 1
ATOM 2108 O O . ARG A 1 257 ? 16.279 -18.028 -18.714 1.00 36.69 257 ARG A O 1
ATOM 2115 N N . LYS A 1 258 ? 17.506 -19.184 -20.196 1.00 39.22 258 LYS A N 1
ATOM 2116 C CA . LYS A 1 258 ? 18.686 -18.316 -20.136 1.00 39.22 258 LYS A CA 1
ATOM 2117 C C . LYS A 1 258 ? 18.234 -16.911 -20.533 1.00 39.22 258 LYS A C 1
ATOM 2119 O O . LYS A 1 258 ? 17.718 -16.746 -21.633 1.00 39.22 258 LYS A O 1
ATOM 2124 N N . GLN A 1 259 ? 18.437 -15.922 -19.660 1.00 41.69 259 GLN A N 1
ATOM 2125 C CA . GLN A 1 259 ? 18.282 -14.525 -20.067 1.00 41.69 259 GLN A CA 1
ATOM 2126 C C . GLN A 1 259 ? 19.105 -14.294 -21.346 1.00 41.69 259 GLN A C 1
ATOM 2128 O O . GLN A 1 259 ? 20.253 -14.762 -21.390 1.00 41.69 259 GLN A O 1
ATOM 2133 N N . PRO A 1 260 ? 18.551 -13.595 -22.354 1.00 38.53 260 PRO A N 1
ATOM 2134 C CA . PRO A 1 260 ? 19.290 -13.262 -23.561 1.00 38.53 260 PRO A CA 1
ATOM 2135 C C . PRO A 1 260 ? 20.592 -12.559 -23.175 1.00 38.53 260 PRO A C 1
ATOM 2137 O O . PRO A 1 260 ? 20.652 -11.773 -22.219 1.00 38.53 260 PRO A O 1
ATOM 2140 N N . SER A 1 261 ? 21.673 -12.886 -23.877 1.00 38.41 261 SER A N 1
ATOM 2141 C CA . SER A 1 261 ? 22.952 -12.221 -23.660 1.00 38.41 261 SER A CA 1
ATOM 2142 C C . SER A 1 261 ? 22.796 -10.706 -23.889 1.00 38.41 261 SER A C 1
ATOM 2144 O O . SER A 1 261 ? 21.889 -10.277 -24.601 1.00 38.41 261 SER A O 1
ATOM 2146 N N . PRO A 1 262 ? 23.680 -9.848 -23.346 1.00 39.47 262 PRO A N 1
ATOM 2147 C CA . PRO A 1 262 ? 23.618 -8.398 -23.573 1.00 39.47 262 PRO A CA 1
ATOM 2148 C C . PRO A 1 262 ? 23.572 -7.972 -25.054 1.00 39.47 262 PRO A C 1
ATOM 2150 O O . PRO A 1 262 ? 23.217 -6.835 -25.340 1.00 39.47 262 PRO A O 1
ATOM 2153 N N . LYS A 1 263 ? 23.929 -8.874 -25.981 1.00 38.66 263 LYS A N 1
ATOM 2154 C CA . LYS A 1 263 ? 23.906 -8.680 -27.436 1.00 38.66 263 LYS A CA 1
ATOM 2155 C C . LYS A 1 263 ? 22.582 -9.093 -28.106 1.00 38.66 263 LYS A C 1
ATOM 2157 O O . LYS A 1 263 ? 22.415 -8.831 -29.287 1.00 38.66 263 LYS A O 1
ATOM 2162 N N . GLU A 1 264 ? 21.660 -9.714 -27.370 1.00 36.34 264 GLU A N 1
ATOM 2163 C CA . GLU A 1 264 ? 20.372 -10.257 -27.843 1.00 36.34 264 GLU A CA 1
ATOM 2164 C C . GLU A 1 264 ? 19.163 -9.504 -27.250 1.00 36.34 264 GLU A C 1
ATOM 2166 O O . GLU A 1 264 ? 18.038 -9.992 -27.309 1.00 36.34 264 GLU A O 1
ATOM 2171 N N . ARG A 1 265 ? 19.382 -8.323 -26.648 1.00 38.44 265 ARG A N 1
ATOM 2172 C CA . ARG A 1 265 ? 18.366 -7.495 -25.966 1.00 38.44 265 ARG A CA 1
ATOM 2173 C C . ARG A 1 265 ? 17.393 -6.809 -26.937 1.00 38.44 265 ARG A C 1
ATOM 2175 O O . ARG A 1 265 ? 17.232 -5.595 -26.921 1.00 38.44 265 ARG A O 1
ATOM 2182 N N . VAL A 1 266 ? 16.728 -7.586 -27.778 1.00 36.66 266 VAL A N 1
ATOM 2183 C CA . VAL A 1 266 ? 15.541 -7.131 -28.500 1.00 36.66 266 VAL A CA 1
ATOM 2184 C C . VAL A 1 266 ? 14.404 -7.115 -27.479 1.00 36.66 266 VAL A C 1
ATOM 2186 O O . VAL A 1 266 ? 13.921 -8.165 -27.057 1.00 36.66 266 VAL A O 1
ATOM 2189 N N . TYR A 1 267 ? 14.044 -5.926 -26.997 1.00 40.81 267 TYR A N 1
ATOM 2190 C CA . TYR A 1 267 ? 12.929 -5.754 -26.071 1.00 40.81 267 TYR A CA 1
ATOM 2191 C C . TYR A 1 267 ? 11.642 -5.808 -26.878 1.00 40.81 267 TYR A C 1
ATOM 2193 O O . TYR A 1 267 ? 11.162 -4.806 -27.402 1.00 40.81 267 TYR A O 1
ATOM 2201 N N . PHE A 1 268 ? 11.085 -7.003 -26.993 1.00 37.06 268 PHE A N 1
ATOM 2202 C CA . PHE A 1 268 ? 9.726 -7.154 -27.465 1.00 37.06 268 PHE A CA 1
ATOM 2203 C C . PHE A 1 268 ? 8.797 -6.674 -26.346 1.00 37.06 268 PHE A C 1
ATOM 2205 O O . PHE A 1 268 ? 8.715 -7.311 -25.292 1.00 37.06 268 PHE A O 1
ATOM 2212 N N . LEU A 1 269 ? 8.103 -5.552 -26.577 1.00 46.09 269 LEU A N 1
ATOM 2213 C CA . LEU A 1 269 ? 6.804 -5.283 -25.956 1.00 46.09 269 LEU A CA 1
ATOM 2214 C C . LEU A 1 269 ? 5.914 -6.465 -26.346 1.00 46.09 269 LEU A C 1
ATOM 2216 O O . LEU A 1 269 ? 5.322 -6.499 -27.418 1.00 46.09 269 LEU A O 1
ATOM 2220 N N . THR A 1 270 ? 5.970 -7.515 -25.544 1.00 43.62 270 THR A N 1
ATOM 2221 C CA . THR A 1 270 ? 5.439 -8.839 -25.885 1.00 43.62 270 THR A CA 1
ATOM 2222 C C . THR A 1 270 ? 3.951 -8.924 -25.624 1.00 43.62 270 THR A C 1
ATOM 2224 O O . THR A 1 270 ? 3.346 -9.924 -25.990 1.00 43.62 270 THR A O 1
ATOM 2227 N N . THR A 1 271 ? 3.369 -7.876 -25.036 1.00 53.53 271 THR A N 1
ATOM 2228 C CA . THR A 1 271 ? 1.950 -7.831 -24.752 1.00 53.53 271 THR A CA 1
ATOM 2229 C C . THR A 1 271 ? 1.325 -6.506 -25.124 1.00 53.53 271 THR A C 1
ATOM 2231 O O . THR A 1 271 ? 1.889 -5.430 -24.904 1.00 53.53 271 THR A O 1
ATOM 2234 N N . THR A 1 272 ? 0.144 -6.610 -25.713 1.00 62.59 272 THR A N 1
ATOM 2235 C CA . THR A 1 272 ? -0.689 -5.466 -26.070 1.00 62.59 272 THR A CA 1
ATOM 2236 C C . THR A 1 272 ? -1.245 -4.800 -24.811 1.00 62.59 272 THR A C 1
ATOM 2238 O O . THR A 1 272 ? -1.313 -5.390 -23.731 1.00 62.59 272 THR A O 1
ATOM 2241 N N . ARG A 1 273 ? -1.677 -3.543 -24.925 1.00 70.38 273 ARG A N 1
ATOM 2242 C CA . ARG A 1 273 ? -2.390 -2.873 -23.830 1.00 70.38 273 ARG A CA 1
ATOM 2243 C C . ARG A 1 273 ? -3.587 -3.709 -23.367 1.00 70.38 273 ARG A C 1
ATOM 2245 O O . ARG A 1 273 ? -3.860 -3.785 -22.174 1.00 70.38 273 ARG A O 1
ATOM 2252 N N . GLU A 1 274 ? -4.276 -4.330 -24.310 1.00 72.75 274 GLU A N 1
ATOM 2253 C CA . GLU A 1 274 ? -5.448 -5.168 -24.098 1.00 72.75 274 GLU A CA 1
ATOM 2254 C C . GLU A 1 274 ? -5.117 -6.383 -23.222 1.00 72.75 274 GLU A C 1
ATOM 2256 O O . GLU A 1 274 ? -5.802 -6.612 -22.231 1.00 72.75 274 GLU A O 1
ATOM 2261 N N . GLU A 1 275 ? -4.021 -7.084 -23.508 1.00 71.81 275 GLU A N 1
ATOM 2262 C CA . GLU A 1 275 ? -3.554 -8.236 -22.723 1.00 71.81 275 GLU A CA 1
ATOM 2263 C C . GLU A 1 275 ? -3.119 -7.848 -21.293 1.00 71.81 275 GLU A C 1
ATOM 2265 O O . GLU A 1 275 ? -3.421 -8.573 -20.341 1.00 71.81 275 GLU A O 1
ATOM 2270 N N . ILE A 1 276 ? -2.477 -6.681 -21.094 1.00 73.69 276 ILE A N 1
ATOM 2271 C CA . ILE A 1 276 ? -2.205 -6.156 -19.736 1.00 73.69 276 ILE A CA 1
ATOM 2272 C C . ILE A 1 276 ? -3.515 -5.943 -18.977 1.00 73.69 276 ILE A C 1
ATOM 2274 O O . ILE A 1 276 ? -3.616 -6.337 -17.819 1.00 73.69 276 ILE A O 1
ATOM 2278 N N . LEU A 1 277 ? -4.509 -5.313 -19.606 1.00 79.44 277 LEU A N 1
ATOM 2279 C CA . LEU A 1 277 ? -5.775 -4.980 -18.951 1.00 79.44 277 LEU A CA 1
ATOM 2280 C C . LEU A 1 277 ? -6.676 -6.201 -18.730 1.00 79.44 277 LEU A C 1
ATOM 2282 O O . LEU A 1 277 ? -7.485 -6.183 -17.805 1.00 79.44 277 LEU A O 1
ATOM 2286 N N . GLU A 1 278 ? -6.549 -7.247 -19.547 1.00 80.44 278 GLU A N 1
ATOM 2287 C CA . GLU A 1 278 ? -7.219 -8.531 -19.329 1.00 80.44 278 GLU A CA 1
ATOM 2288 C C . GLU A 1 278 ? -6.649 -9.246 -18.102 1.00 80.44 278 GLU A C 1
ATOM 2290 O O . GLU A 1 278 ? -7.402 -9.720 -17.251 1.00 80.44 278 GLU A O 1
ATOM 2295 N N . LYS A 1 279 ? -5.318 -9.275 -17.975 1.00 75.62 279 LYS A N 1
ATOM 2296 C CA . LYS A 1 279 ? -4.646 -9.916 -16.841 1.00 75.62 279 LYS A CA 1
ATOM 2297 C C . LYS A 1 279 ? -4.761 -9.112 -15.547 1.00 75.62 279 LYS A C 1
ATOM 2299 O O . LYS A 1 279 ? -4.860 -9.698 -14.473 1.00 75.62 279 LYS A O 1
ATOM 2304 N N . HIS A 1 280 ? -4.724 -7.789 -15.662 1.00 81.19 280 HIS A N 1
ATOM 2305 C CA . HIS A 1 280 ? -4.729 -6.848 -14.547 1.00 81.19 280 HIS A CA 1
ATOM 2306 C C . HIS A 1 280 ? -5.874 -5.833 -14.697 1.00 81.19 280 HIS A C 1
ATOM 2308 O O . HIS A 1 280 ? -5.635 -4.638 -14.930 1.00 81.19 280 HIS A O 1
ATOM 2314 N N . PRO A 1 281 ? -7.138 -6.279 -14.580 1.00 85.19 281 PRO A N 1
ATOM 2315 C CA . PRO A 1 281 ? -8.303 -5.406 -14.713 1.00 85.19 281 PRO A CA 1
ATOM 2316 C C . PRO A 1 281 ? -8.331 -4.286 -13.661 1.00 85.19 281 PRO A C 1
ATOM 2318 O O . PRO A 1 281 ? -8.919 -3.229 -13.905 1.00 85.19 281 PRO A O 1
ATOM 2321 N N . GLU A 1 282 ? -7.651 -4.466 -12.524 1.00 85.88 282 GLU A N 1
ATOM 2322 C CA . GLU A 1 282 ? -7.465 -3.447 -11.489 1.00 85.88 282 GLU A CA 1
ATOM 2323 C C . GLU A 1 282 ? -6.781 -2.178 -12.017 1.00 85.88 282 GLU A C 1
ATOM 2325 O O . GLU A 1 282 ? -7.089 -1.079 -11.558 1.00 85.88 282 GLU A O 1
ATOM 2330 N N . ILE A 1 283 ? -5.933 -2.297 -13.046 1.00 84.44 283 ILE A N 1
ATOM 2331 C CA . ILE A 1 283 ? -5.300 -1.146 -13.699 1.00 84.44 283 ILE A CA 1
ATOM 2332 C C . ILE A 1 283 ? -6.357 -0.279 -14.386 1.00 84.44 283 ILE A C 1
ATOM 2334 O O . ILE A 1 283 ? -6.292 0.941 -14.311 1.00 84.44 283 ILE A O 1
ATOM 2338 N N . LYS A 1 284 ? -7.366 -0.882 -15.026 1.00 85.38 284 LYS A N 1
ATOM 2339 C CA . LYS A 1 284 ? -8.453 -0.136 -15.681 1.00 85.38 284 LYS A CA 1
ATOM 2340 C C . LYS A 1 284 ? -9.393 0.524 -14.674 1.00 85.38 284 LYS A C 1
ATOM 2342 O O . LYS A 1 284 ? -9.956 1.577 -14.957 1.00 85.38 284 LYS A O 1
ATOM 2347 N N . ALA A 1 285 ? -9.603 -0.125 -13.531 1.00 85.06 285 ALA A N 1
ATOM 2348 C CA . ALA A 1 285 ? -10.475 0.366 -12.469 1.00 85.06 285 ALA A CA 1
ATOM 2349 C C . ALA A 1 285 ? -9.820 1.462 -11.611 1.00 85.06 285 ALA A C 1
ATOM 2351 O O . ALA A 1 285 ? -10.520 2.141 -10.855 1.00 85.06 285 ALA A O 1
ATOM 2352 N N . PHE A 1 286 ? -8.500 1.637 -11.723 1.00 84.19 286 PHE A N 1
ATOM 2353 C CA . PHE A 1 286 ? -7.748 2.613 -10.954 1.00 84.19 286 PHE A CA 1
ATOM 2354 C C . PHE A 1 286 ? -8.259 4.035 -11.201 1.00 84.19 286 PHE A C 1
ATOM 2356 O O . PHE A 1 286 ? -8.290 4.533 -12.325 1.00 84.19 286 PHE A O 1
ATOM 2363 N N . LYS A 1 287 ? -8.627 4.710 -10.115 1.00 76.69 287 LYS A N 1
ATOM 2364 C CA . LYS A 1 287 ? -8.914 6.142 -10.102 1.00 76.69 287 LYS A CA 1
ATOM 2365 C C . LYS A 1 287 ? -7.858 6.796 -9.232 1.00 76.69 287 LYS A C 1
ATOM 2367 O O . LYS A 1 287 ? -7.721 6.421 -8.068 1.00 76.69 287 LYS A O 1
ATOM 2372 N N . LYS A 1 288 ? -7.118 7.752 -9.798 1.00 63.03 288 LYS A N 1
ATOM 2373 C CA . LYS A 1 288 ? -6.219 8.610 -9.021 1.00 63.03 288 LYS A CA 1
ATOM 2374 C C . LYS A 1 288 ? -7.093 9.344 -7.998 1.00 63.03 288 LYS A C 1
ATOM 2376 O O . LYS A 1 288 ? -8.021 10.044 -8.402 1.00 63.03 288 LYS A O 1
ATOM 2381 N N . ARG A 1 289 ? -6.883 9.033 -6.721 1.00 55.88 289 ARG A N 1
ATOM 2382 C CA . ARG A 1 289 ? -7.587 9.667 -5.604 1.00 55.88 289 ARG A CA 1
ATOM 2383 C C . ARG A 1 289 ? -6.984 11.028 -5.311 1.00 55.88 289 ARG A C 1
ATOM 2385 O O . ARG A 1 289 ? -5.788 11.191 -5.635 1.00 55.88 289 ARG A O 1
#

Sequence (289 aa):
MGPSKKSSREAEALRRLRVFRYVDFFETYIREEIERRLRERYGDEWWEKGVPEEVRNSCNELAEKGQSSEPLINFTNFRDYISIITNEENWSDIFSSLFNNLSPQAVKTYLFGLNRLRGRTCHIRPLTDDDVQKAEVFVRELCGSNEAAIGEFEKIREGKMLSYTEIRIVHPLVFHLNGWGTQEEILQEVGYISYDLRKVLELMKDAGLLERATGAEIASGIVQGAPLLQENRKQPSPKERVYFLTTTREDLLQENRKQPSPKERVYFLTTTREEILEKHPEIKAFKKR

Secondary structure (DSSP, 8-state):
-PPPHHHHHHHHHHHHHHHHHHHHHHHHHHHHHHHHHHHHHHGGGHHHHHS-HHHHHHHHHHHHHHT--S-GGGG--HHHHHHHHTSHHHIIIIIGGGGTT--HHHHHHHHHHHHHHHHHHHSSSPPPHHHHHHHHHHHHHHHTT-HHHHHHHHHHHHTSS--HHHHHHHHHHHHTSTTEEEHHHHHHHHT---HHHHHHHHHHHHTTSEEEEEHHHHHTT-S---GGGSSSPPPPPTT-EEEEE---TTTTTS---PPPPTT-------S-HHHHHHH-HHHHH----

Radius of gyration: 20.79 Å; chains: 1; bounding box: 47×48×57 Å